Protein AF-A0A4Q4CTS9-F1 (afdb_monomer_lite)

Foldseek 3Di:
DQQQDDQAQNPPRDGHDPDQADPPPRDGCPDVVNVVVNVVSNVVNVVVVVVVPPPPPPPPDPPPPPPPPDPDDDDDDDDDDDDPDDDDDDPDDDDDDPDDDDPVNVVVVVVVVVVVVVVVVVVVVCVVVDPLVVNLVVLVVVLVVLVVVLLVCLLVVVVVVNVVSVVVSLVSVVVSLVSCCVVCPPNNVVDDPLVSVVVSLVVNVVVLVVSQVVSCVRPVDNPPDPSVVVSCVVVVCSVVPD

Sequence (242 aa):
MTYSEQGVCPDCRTAVGDVASCPVCRLDLTTPEVATVRQALSSADAWLARAARVPATPAAEPAEASLIIPPDHVSTPRADVGANLPRHPAPATPTPARRRWTAGGVILTLGAGCLLVAALIFLGVAWGAIGATGRAAVLLVVTAVVGLIADRCTVRGLRASAHALWTVFLGLLTIDWFVGRALGFAGLDSVRLDVAVVVWSVLVLVTAVAVGLRTQTLTGRPLGVMTFAAGAVPLAAGPALS

Structure (mmCIF, N/CA/C/O backbone):
data_AF-A0A4Q4CTS9-F1
#
_entry.id   AF-A0A4Q4CTS9-F1
#
loop_
_atom_site.group_PDB
_atom_site.id
_atom_site.type_symbol
_atom_site.label_atom_id
_atom_site.label_alt_id
_atom_site.label_comp_id
_atom_site.label_asym_id
_atom_site.label_entity_id
_atom_site.label_seq_id
_atom_site.pdbx_PDB_ins_code
_atom_site.Cartn_x
_atom_site.Cartn_y
_atom_site.Cartn_z
_atom_site.occupancy
_atom_site.B_iso_or_equiv
_atom_site.auth_seq_id
_atom_site.auth_comp_id
_atom_site.auth_asym_id
_atom_site.auth_atom_id
_atom_site.pdbx_PDB_model_num
ATOM 1 N N . MET A 1 1 ? 10.426 20.588 18.302 1.00 68.31 1 MET A N 1
ATOM 2 C CA . MET A 1 1 ? 11.359 20.004 17.318 1.00 68.31 1 MET A CA 1
ATOM 3 C C . MET A 1 1 ? 11.314 20.907 16.106 1.00 68.31 1 MET A C 1
ATOM 5 O O . MET A 1 1 ? 10.218 21.113 15.602 1.00 68.31 1 MET A O 1
ATOM 9 N N . THR A 1 2 ? 12.442 21.495 15.724 1.00 82.44 2 THR A N 1
ATOM 10 C CA . THR A 1 2 ? 12.549 22.386 14.559 1.00 82.44 2 THR A CA 1
ATOM 11 C C . THR A 1 2 ? 12.950 21.537 13.357 1.00 82.44 2 THR A C 1
ATOM 13 O O . THR A 1 2 ? 13.836 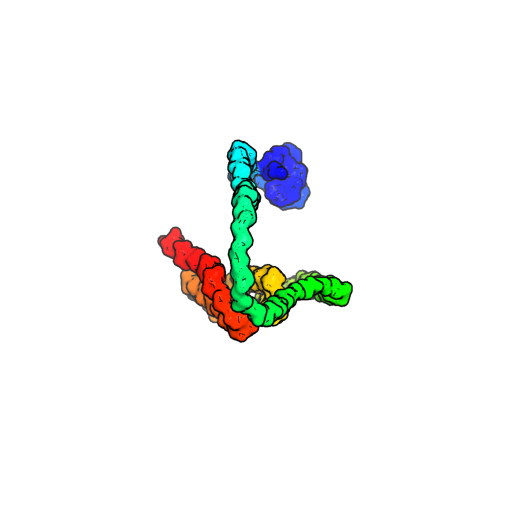20.687 13.474 1.00 82.44 2 THR A O 1
ATOM 16 N N . TYR A 1 3 ? 12.265 21.688 12.228 1.00 82.12 3 TYR A N 1
ATOM 17 C CA . TYR A 1 3 ? 12.564 20.915 11.020 1.00 82.12 3 TYR A CA 1
ATOM 18 C C . TYR A 1 3 ? 13.682 21.565 10.181 1.00 82.12 3 TYR A C 1
ATOM 20 O O . TYR A 1 3 ? 14.426 20.862 9.502 1.00 82.12 3 TYR A O 1
ATOM 28 N N . SER A 1 4 ? 13.840 22.885 10.284 1.00 85.81 4 SER A N 1
ATOM 29 C CA . SER A 1 4 ? 14.786 23.745 9.567 1.00 85.81 4 SER A CA 1
ATOM 30 C C . SER A 1 4 ? 15.969 24.166 10.454 1.00 85.81 4 SER A C 1
ATOM 32 O O . SER A 1 4 ? 16.162 25.350 10.744 1.00 85.81 4 SER A O 1
ATOM 34 N N . GLU A 1 5 ? 16.798 23.222 10.890 1.00 88.75 5 GLU A N 1
ATOM 35 C CA . GLU A 1 5 ? 18.097 23.581 11.476 1.00 88.75 5 GLU A CA 1
ATOM 36 C C . GLU A 1 5 ? 19.093 23.905 10.350 1.00 88.75 5 GLU A C 1
ATOM 38 O O . GLU A 1 5 ? 19.364 23.078 9.475 1.00 88.75 5 GLU A O 1
ATOM 43 N N . GLN A 1 6 ? 19.608 25.141 10.336 1.00 84.12 6 GLN A N 1
ATOM 44 C CA . GLN A 1 6 ? 20.637 25.557 9.381 1.00 84.12 6 GLN A CA 1
ATOM 45 C C . GLN A 1 6 ? 21.898 24.723 9.632 1.00 84.12 6 GLN A C 1
ATOM 47 O O . GLN A 1 6 ? 22.423 24.715 10.741 1.00 84.12 6 GLN A O 1
ATOM 52 N N . GLY A 1 7 ? 22.354 23.990 8.615 1.00 90.38 7 GLY A N 1
ATOM 53 C CA . GLY A 1 7 ? 23.488 23.071 8.747 1.00 90.38 7 GLY A CA 1
ATOM 54 C C . GLY A 1 7 ? 23.106 21.631 9.096 1.00 90.38 7 GLY A C 1
ATOM 55 O O . GLY A 1 7 ? 23.931 20.891 9.614 1.00 90.38 7 GLY A O 1
ATOM 56 N N . VAL A 1 8 ? 21.876 21.190 8.818 1.00 94.44 8 VAL A N 1
ATOM 57 C CA . VAL A 1 8 ? 21.494 19.771 8.904 1.00 94.44 8 VAL A CA 1
ATOM 58 C C . VAL A 1 8 ? 21.061 19.260 7.528 1.00 94.44 8 VAL A C 1
ATOM 60 O O . VAL A 1 8 ? 20.363 19.947 6.780 1.00 94.44 8 VAL A O 1
ATOM 63 N N . CYS A 1 9 ? 21.498 18.053 7.158 1.00 93.94 9 CYS A N 1
ATOM 64 C CA . CYS A 1 9 ? 21.098 17.431 5.896 1.00 93.94 9 CYS A CA 1
ATOM 65 C C . CYS A 1 9 ? 19.589 17.112 5.916 1.00 93.94 9 CYS A C 1
ATOM 67 O O . CYS A 1 9 ? 19.143 16.447 6.853 1.00 93.94 9 CYS A O 1
ATOM 69 N N . PRO A 1 10 ? 18.798 17.515 4.901 1.00 92.44 10 PRO A N 1
ATOM 70 C CA . PRO A 1 10 ? 17.353 17.265 4.886 1.00 92.44 10 PRO A CA 1
ATOM 71 C C . PRO A 1 10 ? 16.985 15.780 4.742 1.00 92.44 10 PRO A C 1
ATOM 73 O O . PRO A 1 10 ? 15.861 15.408 5.056 1.00 92.44 10 PRO A O 1
ATOM 76 N N . ASP A 1 11 ? 17.922 14.945 4.288 1.00 91.81 11 ASP A N 1
ATOM 77 C CA . ASP A 1 11 ? 17.716 13.511 4.081 1.00 91.81 11 ASP A CA 1
ATOM 78 C C . ASP A 1 11 ? 18.154 12.697 5.314 1.00 91.81 11 ASP A C 1
ATOM 80 O O . ASP A 1 11 ? 17.328 12.183 6.065 1.00 91.81 11 ASP A O 1
ATOM 84 N N . CYS A 1 12 ? 19.458 12.657 5.617 1.00 90.69 12 CYS A N 1
ATOM 85 C CA . CYS A 1 12 ? 19.988 11.829 6.709 1.00 90.69 12 CYS A CA 1
ATOM 86 C C . CYS A 1 12 ? 20.043 12.518 8.087 1.00 90.69 12 CYS A C 1
ATOM 88 O O . CYS A 1 12 ? 20.491 11.909 9.059 1.00 90.69 12 CYS A O 1
ATOM 90 N N . ARG A 1 13 ? 19.659 13.799 8.179 1.00 91.19 13 ARG A N 1
ATOM 91 C CA . ARG A 1 13 ? 19.714 14.637 9.396 1.00 91.19 13 ARG A CA 1
ATOM 92 C C . ARG A 1 13 ? 21.077 14.725 10.094 1.00 91.19 13 ARG A C 1
ATOM 94 O O . ARG A 1 13 ? 21.155 15.109 11.256 1.00 91.19 13 ARG A O 1
ATOM 101 N N . THR A 1 14 ? 22.167 14.401 9.403 1.00 93.06 14 THR A N 1
ATOM 102 C CA . THR A 1 14 ? 23.522 14.619 9.929 1.00 93.06 14 THR A CA 1
ATOM 103 C C . THR A 1 14 ? 23.862 16.106 9.877 1.00 93.06 14 THR A C 1
ATOM 105 O O . THR A 1 14 ? 23.471 16.784 8.925 1.00 93.06 14 THR A O 1
ATOM 108 N N . ALA A 1 15 ? 24.591 16.611 10.875 1.00 94.56 15 ALA A N 1
ATOM 109 C CA . ALA A 1 15 ? 25.140 17.960 10.839 1.00 94.56 15 ALA A CA 1
ATOM 110 C C . ALA A 1 15 ? 26.093 18.103 9.642 1.00 94.56 15 ALA A C 1
ATOM 112 O O . ALA A 1 15 ? 27.014 17.308 9.449 1.00 94.56 15 ALA A O 1
ATOM 113 N N . VAL A 1 16 ? 25.839 19.110 8.824 1.00 93.12 16 VAL A N 1
ATOM 114 C CA . VAL A 1 16 ? 26.606 19.476 7.646 1.00 93.12 16 VAL A CA 1
ATOM 115 C C . VAL A 1 16 ? 27.147 20.879 7.900 1.00 93.12 16 VAL A C 1
ATOM 117 O O . VAL A 1 16 ? 26.375 21.810 8.110 1.00 93.12 16 VAL A O 1
ATOM 120 N N . GLY A 1 17 ? 28.472 21.026 7.899 1.00 92.31 17 GLY A N 1
ATOM 121 C CA . GLY A 1 17 ? 29.109 22.343 7.871 1.00 92.31 17 GLY A CA 1
ATOM 122 C C . GLY A 1 17 ? 28.937 23.025 6.509 1.00 92.31 17 GLY A C 1
ATOM 123 O O . GLY A 1 17 ? 27.972 22.782 5.788 1.00 92.31 17 GLY A O 1
ATOM 124 N N . ASP A 1 18 ? 29.915 23.833 6.115 1.00 92.56 18 ASP A N 1
ATOM 125 C CA . ASP A 1 18 ? 29.903 24.556 4.836 1.00 92.56 18 ASP A CA 1
ATOM 126 C C . ASP A 1 18 ? 30.417 23.688 3.668 1.00 92.56 18 ASP A C 1
ATOM 128 O O . ASP A 1 18 ? 31.368 24.025 2.967 1.00 92.56 18 ASP A O 1
ATOM 132 N N . VAL A 1 19 ? 29.850 22.486 3.519 1.00 95.94 19 VAL A N 1
ATOM 133 C CA . VAL A 1 19 ? 30.237 21.535 2.466 1.00 95.94 19 VAL A CA 1
ATOM 134 C C . VAL A 1 19 ? 29.149 21.420 1.402 1.00 95.94 19 VAL A C 1
ATOM 136 O O . VAL A 1 19 ? 27.959 21.353 1.708 1.00 95.94 19 VAL A O 1
ATOM 139 N N . ALA A 1 20 ? 29.566 21.346 0.136 1.00 95.88 20 ALA A N 1
ATOM 140 C CA . ALA A 1 20 ? 28.667 21.239 -1.015 1.00 95.88 20 ALA A CA 1
ATOM 141 C C . ALA A 1 20 ? 27.899 19.905 -1.072 1.00 95.88 20 ALA A C 1
ATOM 143 O O . ALA A 1 20 ? 26.836 19.826 -1.679 1.00 95.88 20 ALA A O 1
ATOM 144 N N . SER A 1 21 ? 28.395 18.850 -0.419 1.00 97.19 21 SER A N 1
ATOM 145 C CA . SER A 1 21 ? 27.745 17.536 -0.397 1.00 97.19 21 SER A CA 1
ATOM 146 C C . SER A 1 21 ? 27.775 16.923 0.998 1.00 97.19 21 SER A C 1
ATOM 148 O O . SER A 1 21 ? 28.747 17.069 1.740 1.00 97.19 21 SER A O 1
ATOM 150 N N . CYS A 1 22 ? 26.710 16.210 1.361 1.00 95.75 22 CYS A N 1
ATOM 151 C CA . CYS A 1 22 ? 26.623 15.554 2.662 1.00 95.75 22 CYS A CA 1
ATOM 152 C C . CYS A 1 22 ? 27.639 14.395 2.776 1.00 95.75 22 CYS A C 1
ATOM 154 O O . CYS A 1 22 ? 27.647 13.519 1.909 1.00 95.75 22 CYS A O 1
ATOM 156 N N . PRO A 1 23 ? 28.439 14.300 3.857 1.00 94.81 23 PRO A N 1
ATOM 157 C CA . PRO A 1 23 ? 29.436 13.233 4.006 1.00 94.81 23 PRO A CA 1
ATOM 158 C C . PRO A 1 23 ? 28.829 11.839 4.236 1.00 94.81 23 PRO A C 1
ATOM 160 O O . PRO A 1 23 ? 29.516 10.840 4.046 1.00 94.81 23 PRO A O 1
ATOM 163 N N . VAL A 1 24 ? 27.555 11.759 4.640 1.00 91.25 24 VAL A N 1
ATOM 164 C CA . VAL A 1 24 ? 26.884 10.493 4.976 1.00 91.25 24 VAL A CA 1
ATOM 165 C C . VAL A 1 24 ? 26.087 9.953 3.792 1.00 91.25 24 VAL A C 1
ATOM 167 O O . VAL A 1 24 ? 26.390 8.870 3.299 1.00 91.25 24 VAL A O 1
ATOM 170 N N . CYS A 1 25 ? 25.091 10.699 3.303 1.00 90.56 25 CYS A N 1
ATOM 171 C CA . CYS A 1 25 ? 24.222 10.236 2.214 1.00 90.56 25 CYS A CA 1
ATOM 172 C C . CYS A 1 25 ? 24.646 10.715 0.818 1.00 90.56 25 CYS A C 1
ATOM 174 O O . CYS A 1 25 ? 24.024 10.328 -0.166 1.00 90.56 25 CYS A O 1
ATOM 176 N N . ARG A 1 26 ? 25.706 11.533 0.713 1.00 96.44 26 ARG A N 1
ATOM 177 C CA . ARG A 1 26 ? 26.222 12.102 -0.550 1.00 96.44 26 ARG A CA 1
ATOM 178 C C . ARG A 1 26 ? 25.223 12.961 -1.330 1.00 96.44 26 ARG A C 1
ATOM 180 O O . ARG A 1 26 ? 25.431 13.211 -2.512 1.00 96.44 26 ARG A O 1
ATOM 187 N N . LEU A 1 27 ? 24.172 13.448 -0.673 1.00 95.12 27 LEU A N 1
ATOM 188 C CA . LEU A 1 27 ? 23.248 14.405 -1.268 1.00 95.12 27 LEU A CA 1
ATOM 189 C C . LEU A 1 27 ? 23.985 15.710 -1.600 1.00 95.12 27 LEU A C 1
ATOM 191 O O . LEU A 1 27 ? 24.640 16.283 -0.724 1.00 95.12 27 LEU A O 1
ATOM 195 N N . ASP A 1 28 ? 23.858 16.173 -2.843 1.00 97.25 28 ASP A N 1
ATOM 196 C CA . ASP A 1 28 ? 24.384 17.462 -3.290 1.00 97.25 28 ASP A CA 1
ATOM 197 C C . ASP A 1 28 ? 23.485 18.601 -2.793 1.00 97.25 28 ASP A C 1
ATOM 199 O O . ASP A 1 28 ? 22.324 18.740 -3.184 1.00 97.25 28 ASP A O 1
ATOM 203 N N . LEU A 1 29 ? 24.038 19.410 -1.895 1.00 95.31 29 LEU A N 1
ATOM 204 C CA . LEU A 1 29 ? 23.342 20.463 -1.166 1.00 95.31 29 LEU A CA 1
ATOM 205 C C . LEU A 1 29 ? 23.298 21.795 -1.915 1.00 95.31 29 LEU A C 1
ATOM 207 O O . LEU A 1 29 ? 22.682 22.741 -1.410 1.00 95.31 29 LEU A O 1
ATOM 211 N N . THR A 1 30 ? 23.960 21.862 -3.072 1.00 96.50 30 THR A N 1
ATOM 212 C CA . THR A 1 30 ? 24.016 23.041 -3.946 1.00 96.50 30 THR A CA 1
ATOM 213 C C . THR A 1 30 ? 22.922 23.045 -5.010 1.00 96.50 30 THR A C 1
ATOM 215 O O . THR A 1 30 ? 22.693 24.062 -5.663 1.00 96.50 30 THR A O 1
ATOM 218 N N . THR A 1 31 ? 22.211 21.929 -5.157 1.00 96.88 31 THR A N 1
ATOM 219 C CA . THR A 1 31 ? 21.155 21.771 -6.156 1.00 96.88 31 THR A CA 1
ATOM 220 C C . THR A 1 31 ? 19.930 22.653 -5.855 1.00 96.88 31 THR A C 1
ATOM 222 O O . THR A 1 31 ? 19.554 22.834 -4.685 1.00 96.88 31 THR A O 1
ATOM 225 N N . PRO A 1 32 ? 19.269 23.209 -6.890 1.00 96.88 32 PRO A N 1
ATOM 226 C CA . PRO A 1 32 ? 18.076 24.041 -6.714 1.00 96.88 32 PRO A CA 1
ATOM 227 C C . PRO A 1 32 ? 16.900 23.266 -6.093 1.00 96.88 32 PRO A C 1
ATOM 229 O O . PRO A 1 32 ? 16.079 23.838 -5.369 1.00 96.88 32 PRO A O 1
ATOM 232 N N . GLU A 1 33 ? 16.832 21.951 -6.298 1.00 95.56 33 GLU A N 1
ATOM 233 C CA . GLU A 1 33 ? 15.833 21.077 -5.687 1.00 95.56 33 GLU A CA 1
ATOM 234 C C . GLU A 1 33 ? 16.004 21.027 -4.162 1.00 95.56 33 GLU A C 1
ATOM 236 O O . GLU A 1 33 ? 15.032 21.188 -3.420 1.00 95.56 33 GLU A O 1
ATOM 241 N N . VAL A 1 34 ? 17.240 20.886 -3.667 1.00 94.94 34 VAL A N 1
ATOM 242 C CA . VAL A 1 34 ? 17.518 20.877 -2.221 1.00 94.94 34 VAL A CA 1
ATOM 243 C C . VAL A 1 34 ? 17.237 22.242 -1.590 1.00 94.94 34 VAL A C 1
ATOM 245 O O . VAL A 1 34 ? 16.722 22.304 -0.469 1.00 94.94 34 VAL A O 1
ATOM 248 N N . ALA A 1 35 ? 17.492 23.340 -2.307 1.00 94.62 35 ALA A N 1
ATOM 249 C CA . ALA A 1 35 ? 17.078 24.674 -1.872 1.00 94.62 35 ALA A CA 1
ATOM 250 C C . ALA A 1 35 ? 15.547 24.777 -1.730 1.00 94.62 35 ALA A C 1
ATOM 252 O O . ALA A 1 35 ? 15.054 25.299 -0.728 1.00 94.62 35 ALA A O 1
ATOM 253 N N . THR A 1 36 ? 14.796 24.202 -2.674 1.00 96.44 36 THR A N 1
ATOM 254 C CA . THR A 1 36 ? 13.325 24.164 -2.629 1.00 96.44 36 THR A CA 1
ATOM 255 C C . THR A 1 36 ? 12.814 23.358 -1.432 1.00 96.44 36 THR A C 1
ATOM 257 O O . THR A 1 36 ? 11.924 23.814 -0.712 1.00 96.44 36 THR A O 1
ATOM 260 N N . VAL A 1 37 ? 13.410 22.194 -1.150 1.00 94.94 37 VAL A N 1
ATOM 261 C CA . VAL A 1 37 ? 13.053 21.373 0.021 1.00 94.94 37 VAL A CA 1
ATOM 262 C C . VAL A 1 37 ? 13.341 22.113 1.329 1.00 94.94 37 VAL A C 1
ATOM 264 O O . VAL A 1 37 ? 12.495 22.132 2.224 1.00 94.94 37 VAL A O 1
ATOM 267 N N . ARG A 1 38 ? 14.496 22.780 1.444 1.00 94.44 38 ARG A N 1
ATOM 268 C CA . ARG A 1 38 ? 14.824 23.598 2.626 1.00 94.44 38 ARG A CA 1
ATOM 269 C C . ARG A 1 38 ? 13.818 24.729 2.836 1.00 94.44 38 ARG A C 1
ATOM 271 O O . ARG A 1 38 ? 13.391 24.952 3.967 1.00 94.44 38 ARG A O 1
ATOM 278 N N . GLN A 1 39 ? 13.407 25.401 1.761 1.00 95.31 39 GLN A N 1
ATOM 279 C CA . GLN A 1 39 ? 12.389 26.451 1.812 1.00 95.31 39 GLN A CA 1
ATOM 280 C C . GLN A 1 39 ? 11.025 25.909 2.272 1.00 95.31 39 GLN A C 1
ATOM 282 O O . GLN A 1 39 ? 10.326 26.551 3.057 1.00 95.31 39 GLN A O 1
ATOM 287 N N . ALA A 1 40 ? 10.643 24.710 1.828 1.00 95.44 40 ALA A N 1
ATOM 288 C CA . ALA A 1 40 ? 9.410 24.071 2.277 1.00 95.44 40 ALA A CA 1
ATOM 289 C C . ALA A 1 40 ? 9.461 23.739 3.780 1.00 95.44 40 ALA A C 1
ATOM 291 O O . ALA A 1 40 ? 8.519 24.050 4.511 1.00 95.44 40 ALA A O 1
ATOM 292 N N . LEU A 1 41 ? 10.574 23.184 4.270 1.00 94.50 41 LEU A N 1
ATOM 293 C CA . LEU A 1 41 ? 10.746 22.858 5.691 1.00 94.50 41 LEU A CA 1
ATOM 294 C C . LEU A 1 41 ? 10.722 24.105 6.587 1.00 94.50 41 LEU A C 1
ATOM 296 O O . LEU A 1 41 ? 10.052 24.100 7.620 1.00 94.50 41 LEU A O 1
ATOM 300 N N . SER A 1 42 ? 11.370 25.198 6.175 1.00 94.81 42 SER A N 1
ATOM 301 C CA . SER A 1 42 ? 11.331 26.461 6.924 1.00 94.81 42 SER A CA 1
ATOM 302 C C . SER A 1 42 ? 9.927 27.080 6.942 1.00 94.81 42 SER A C 1
ATOM 304 O O . SER A 1 42 ? 9.488 27.612 7.966 1.00 94.81 42 SER A O 1
ATOM 306 N N . SER A 1 43 ? 9.170 26.948 5.847 1.00 95.44 43 SER A N 1
ATOM 307 C CA . SER A 1 43 ? 7.770 27.381 5.800 1.00 95.44 43 SER A CA 1
ATOM 308 C C . SER A 1 43 ? 6.873 26.574 6.751 1.00 95.44 43 SER A C 1
ATOM 310 O O . SER A 1 43 ? 6.011 27.155 7.418 1.00 95.44 43 SER A O 1
ATOM 312 N N . ALA A 1 44 ? 7.128 25.268 6.896 1.00 92.94 44 ALA A N 1
ATOM 313 C CA . ALA A 1 44 ? 6.407 24.397 7.819 1.00 92.94 44 ALA A CA 1
ATOM 314 C C . ALA A 1 44 ? 6.661 24.769 9.287 1.00 92.94 44 ALA A C 1
ATOM 316 O O . ALA A 1 44 ? 5.712 24.868 10.068 1.00 92.94 44 ALA A O 1
ATOM 317 N N . ASP A 1 45 ? 7.910 25.069 9.655 1.00 95.19 45 ASP A N 1
ATOM 318 C CA . ASP A 1 45 ? 8.236 25.583 10.990 1.00 95.19 45 ASP A CA 1
ATOM 319 C C . ASP A 1 45 ? 7.521 26.910 11.277 1.00 95.19 45 ASP A C 1
ATOM 321 O O . ASP A 1 45 ? 6.976 27.113 12.365 1.00 95.19 45 ASP A O 1
ATOM 325 N N . ALA A 1 46 ? 7.440 27.800 10.284 1.00 95.81 46 ALA A N 1
ATOM 326 C CA . ALA A 1 46 ? 6.712 29.056 10.424 1.00 95.81 46 ALA A CA 1
ATOM 327 C C . ALA A 1 46 ? 5.199 28.842 10.631 1.00 95.81 46 ALA A C 1
ATOM 329 O O . ALA A 1 46 ? 4.571 29.601 11.379 1.00 95.81 46 ALA A O 1
ATOM 330 N N . TRP A 1 47 ? 4.600 27.824 9.999 1.00 94.88 47 TRP A N 1
ATOM 331 C CA . TRP A 1 47 ? 3.207 27.430 10.242 1.00 94.88 47 TRP A CA 1
ATOM 332 C C . TRP A 1 47 ? 3.006 26.876 11.650 1.00 94.88 47 TRP A C 1
ATOM 334 O O . TRP A 1 47 ? 2.076 27.305 12.333 1.00 94.88 47 TRP A O 1
ATOM 344 N N . LEU A 1 48 ? 3.896 26.000 12.119 1.00 92.94 48 LEU A N 1
ATOM 345 C CA . LEU A 1 48 ? 3.835 25.440 13.471 1.00 92.94 48 LEU A CA 1
ATOM 346 C C . LEU A 1 48 ? 3.994 26.521 14.543 1.00 92.94 48 LEU A C 1
ATOM 348 O O . LEU A 1 48 ? 3.234 26.547 15.509 1.00 92.94 48 LEU A O 1
ATOM 352 N N . ALA A 1 49 ? 4.904 27.475 14.339 1.00 94.88 49 ALA A N 1
ATOM 353 C CA . ALA A 1 49 ? 5.062 28.622 15.226 1.00 94.88 49 ALA A CA 1
ATOM 354 C C . ALA A 1 49 ? 3.816 29.527 15.247 1.00 94.88 49 ALA A C 1
ATOM 356 O O . ALA A 1 49 ? 3.476 30.094 16.285 1.00 94.88 49 ALA A O 1
ATOM 357 N N . ARG A 1 50 ? 3.102 29.673 14.118 1.00 95.50 50 ARG A N 1
ATOM 358 C CA . ARG A 1 50 ? 1.804 30.372 14.083 1.00 95.50 50 ARG A CA 1
ATOM 359 C C . ARG A 1 50 ? 0.721 29.599 14.828 1.00 95.50 50 ARG A C 1
ATOM 361 O O . ARG A 1 50 ? 0.014 30.211 15.619 1.00 95.50 50 ARG A O 1
ATOM 368 N N . ALA A 1 51 ? 0.627 28.288 14.622 1.00 90.81 51 ALA A N 1
ATOM 369 C CA . ALA A 1 51 ? -0.344 27.438 15.304 1.00 90.81 51 ALA A CA 1
ATOM 370 C C . ALA A 1 51 ? -0.136 27.438 16.827 1.00 90.81 51 ALA A C 1
ATOM 372 O O . ALA A 1 51 ? -1.100 27.566 17.569 1.00 90.81 51 ALA A O 1
ATOM 373 N N . ALA A 1 52 ? 1.116 27.399 17.293 1.00 93.06 52 ALA A N 1
ATOM 374 C CA . ALA A 1 52 ? 1.447 27.461 18.717 1.00 93.06 52 ALA A CA 1
ATOM 375 C C . ALA A 1 52 ? 1.092 28.806 19.381 1.00 93.06 52 ALA A C 1
ATOM 377 O O . ALA A 1 52 ? 0.929 28.863 20.597 1.00 93.06 52 ALA A O 1
ATOM 378 N N . ARG A 1 53 ? 0.977 29.891 18.599 1.00 92.88 53 ARG A N 1
ATOM 379 C CA . ARG A 1 53 ? 0.533 31.207 19.086 1.00 92.88 53 ARG A CA 1
ATOM 380 C C . ARG A 1 53 ? -0.978 31.347 19.170 1.00 92.88 53 ARG A C 1
ATOM 382 O O . ARG A 1 53 ? -1.438 32.285 19.814 1.00 92.88 53 ARG A O 1
ATOM 389 N N . VAL A 1 54 ? -1.744 30.472 18.517 1.00 89.81 54 VAL A N 1
ATOM 390 C CA . VAL A 1 54 ? -3.191 30.442 18.719 1.00 89.81 54 VAL A CA 1
ATOM 391 C C . VAL A 1 54 ? -3.396 29.920 20.138 1.00 89.81 54 VAL A C 1
ATOM 393 O O . VAL A 1 54 ? -3.039 28.768 20.395 1.00 89.81 54 VAL A O 1
ATOM 396 N N . PRO A 1 55 ? -3.892 30.745 21.081 1.00 82.62 55 PRO A N 1
ATOM 397 C CA . PRO A 1 55 ? -4.163 30.263 22.421 1.00 82.62 55 PRO A CA 1
ATOM 398 C C . PRO A 1 55 ? -5.109 29.083 22.270 1.00 82.62 55 PRO A C 1
ATOM 400 O O . PRO A 1 55 ? -6.149 29.209 21.618 1.00 82.62 55 PRO A O 1
ATOM 403 N N . ALA A 1 56 ? -4.713 27.929 22.813 1.00 77.81 56 ALA A N 1
ATOM 404 C CA . ALA A 1 56 ? -5.610 26.797 22.911 1.00 77.81 56 ALA A CA 1
ATOM 405 C C . ALA A 1 56 ? -6.863 27.337 23.590 1.00 77.81 56 ALA A C 1
ATOM 407 O O . ALA A 1 56 ? -6.794 27.756 24.747 1.00 77.81 56 ALA A O 1
ATOM 408 N N . THR A 1 57 ? -7.967 27.432 22.841 1.00 78.69 57 THR A N 1
ATOM 409 C CA . THR A 1 57 ? -9.257 27.749 23.435 1.00 78.69 57 THR A CA 1
ATOM 410 C C . THR A 1 57 ? -9.389 26.743 24.561 1.00 78.69 57 THR A C 1
ATOM 412 O O . THR A 1 57 ? -9.312 25.546 24.256 1.00 78.69 57 THR A O 1
ATOM 415 N N . PRO A 1 58 ? -9.435 27.181 25.834 1.00 72.56 58 PRO A N 1
ATOM 416 C CA . PRO A 1 58 ? -9.537 26.248 26.935 1.00 72.56 58 PRO A CA 1
ATOM 417 C C . PRO A 1 58 ? -10.715 25.360 26.584 1.00 72.56 58 PRO A C 1
ATOM 419 O O . PRO A 1 58 ? -11.813 25.864 26.330 1.00 72.56 58 PRO A O 1
ATOM 422 N N . ALA A 1 59 ? -10.431 24.066 26.400 1.00 65.50 59 ALA A N 1
ATOM 423 C CA . ALA A 1 59 ? -11.464 23.084 26.158 1.00 65.50 59 ALA A CA 1
ATOM 424 C C . ALA A 1 59 ? -12.473 23.336 27.264 1.00 65.50 59 ALA A C 1
ATOM 426 O O . ALA A 1 59 ? -12.072 23.290 28.427 1.00 65.50 59 ALA A O 1
ATOM 427 N N . ALA A 1 60 ? -13.691 23.745 26.887 1.00 64.06 60 ALA A N 1
ATOM 428 C CA . ALA A 1 60 ? -14.737 24.045 27.844 1.00 64.06 60 ALA A CA 1
ATOM 429 C C . ALA A 1 60 ? -14.746 22.876 28.817 1.00 64.06 60 ALA A C 1
ATOM 431 O O . ALA A 1 60 ? -14.997 21.736 28.412 1.00 64.06 60 ALA A O 1
ATOM 432 N N . GLU A 1 61 ? -14.313 23.159 30.044 1.00 61.94 61 GLU A N 1
ATOM 433 C CA . GLU A 1 61 ? -14.309 22.203 31.129 1.00 61.94 61 GLU A CA 1
ATOM 434 C C . GLU A 1 61 ? -15.702 21.578 31.096 1.00 61.94 61 GLU A C 1
ATOM 436 O O . GLU A 1 61 ? -16.676 22.340 31.019 1.00 61.94 61 GLU A O 1
ATOM 441 N N . PRO A 1 62 ? -15.829 20.240 30.977 1.00 63.66 62 PRO A N 1
ATOM 442 C CA . PRO A 1 62 ? -17.134 19.607 30.984 1.00 63.66 62 PRO A CA 1
ATOM 443 C C . PRO A 1 62 ? -17.813 20.137 32.228 1.00 63.66 62 PRO A C 1
ATOM 445 O O . PRO A 1 62 ? -17.316 19.870 33.318 1.00 63.66 62 PRO A O 1
ATOM 448 N N . ALA A 1 63 ? -18.838 20.974 32.041 1.00 60.56 63 ALA A N 1
ATOM 449 C CA . ALA A 1 63 ? -19.513 21.628 33.138 1.00 60.56 63 ALA A CA 1
ATOM 450 C C . ALA A 1 63 ? -19.882 20.515 34.106 1.00 60.56 63 ALA A C 1
ATOM 452 O O . ALA A 1 63 ? -20.719 19.664 33.787 1.00 60.56 63 ALA A O 1
ATOM 453 N N . GLU A 1 64 ? -19.177 20.476 35.236 1.00 57.78 64 GLU A N 1
ATOM 454 C CA . GLU A 1 64 ? -19.584 19.715 36.391 1.00 57.78 64 GLU A CA 1
ATOM 455 C C . GLU A 1 64 ? -21.006 20.193 36.612 1.00 57.78 64 GLU A C 1
ATOM 457 O O . GLU A 1 64 ? -21.246 21.359 36.941 1.00 57.78 64 GLU A O 1
ATOM 462 N N . ALA A 1 65 ? -21.964 19.333 36.273 1.00 59.25 65 ALA A N 1
ATOM 463 C CA . ALA A 1 65 ? -23.348 19.549 36.593 1.00 59.25 65 ALA A CA 1
ATOM 464 C C . ALA A 1 65 ? -23.382 19.592 38.117 1.00 59.25 65 ALA A C 1
ATOM 466 O O . ALA A 1 65 ? -23.494 18.561 38.777 1.00 59.25 65 ALA A O 1
ATOM 467 N N . SER A 1 66 ? -23.192 20.795 38.663 1.00 53.56 66 SER A N 1
ATOM 468 C CA . SER A 1 66 ? -23.497 21.116 40.037 1.00 53.56 66 SER A CA 1
ATOM 469 C C . SER A 1 66 ? -24.928 20.669 40.222 1.00 53.56 66 SER A C 1
ATOM 471 O O . SER A 1 66 ? -25.868 21.264 39.693 1.00 53.56 66 SER A O 1
ATOM 473 N N . LEU A 1 67 ? -25.062 19.553 40.927 1.00 55.62 67 LEU A N 1
ATOM 474 C CA . LEU A 1 67 ? -26.266 19.173 41.623 1.00 55.62 67 LEU A CA 1
ATOM 475 C C . LEU A 1 67 ? -26.642 20.380 42.486 1.00 55.62 67 LEU A C 1
ATOM 477 O O . LEU A 1 67 ? -26.140 20.557 43.593 1.00 55.62 67 LEU A O 1
ATOM 481 N N . ILE A 1 68 ? -27.497 21.247 41.946 1.00 56.75 68 ILE A N 1
ATOM 482 C CA . ILE A 1 68 ? -28.297 22.160 42.745 1.00 56.75 68 ILE A CA 1
ATOM 483 C C . ILE A 1 68 ? -29.193 21.236 43.561 1.00 56.75 68 ILE A C 1
ATOM 485 O O . ILE A 1 68 ? -30.206 20.740 43.073 1.00 56.75 68 ILE A O 1
ATOM 489 N N . ILE A 1 69 ? -28.754 20.935 44.779 1.00 63.69 69 ILE A N 1
ATOM 490 C CA . ILE A 1 69 ? -29.616 20.420 45.832 1.00 63.69 69 ILE A CA 1
ATOM 491 C C . ILE A 1 69 ? -30.532 21.599 46.190 1.00 63.69 69 ILE A C 1
ATOM 493 O O . ILE A 1 69 ? -30.028 22.634 46.634 1.00 63.69 69 ILE A O 1
ATOM 497 N N . PRO A 1 70 ? -31.848 21.508 45.936 1.00 67.31 70 PRO A N 1
ATOM 498 C CA . PRO A 1 70 ? -32.792 22.537 46.347 1.00 67.31 70 PRO A CA 1
ATOM 499 C C . PRO A 1 70 ? -32.756 22.688 47.876 1.00 67.31 70 PRO A C 1
ATOM 501 O O . PRO A 1 70 ? -32.600 21.680 48.568 1.00 67.31 70 PRO A O 1
ATOM 504 N N . PRO A 1 71 ? -32.908 23.908 48.419 1.00 63.34 71 PRO A N 1
ATOM 505 C CA . PRO A 1 71 ? -33.006 24.106 49.857 1.00 63.34 71 PRO A CA 1
ATOM 506 C C . PRO A 1 71 ? -34.214 23.354 50.422 1.00 63.34 71 PRO A C 1
ATOM 508 O O . PRO A 1 71 ? -35.267 23.284 49.786 1.00 63.34 71 PRO A O 1
ATOM 511 N N . ASP A 1 72 ? -34.021 22.810 51.622 1.00 55.78 72 ASP A N 1
ATOM 512 C CA . ASP A 1 72 ? -34.991 22.100 52.449 1.00 55.78 72 ASP A CA 1
ATOM 513 C C . ASP A 1 72 ? -36.417 22.654 52.319 1.00 55.78 72 ASP A C 1
ATOM 515 O O . ASP A 1 72 ? -36.804 23.642 52.950 1.00 55.78 72 ASP A O 1
ATOM 519 N N . HIS A 1 73 ? -37.240 21.967 51.527 1.00 55.75 73 HIS A N 1
ATOM 520 C CA . HIS A 1 73 ? -38.680 22.073 51.663 1.00 55.75 73 HIS A CA 1
ATOM 521 C C . HIS A 1 73 ? -39.111 21.201 52.837 1.00 55.75 73 HIS A C 1
ATOM 523 O O . HIS A 1 73 ? -39.097 19.974 52.779 1.00 55.75 73 HIS A O 1
ATOM 529 N N . VAL A 1 74 ? -39.475 21.910 53.904 1.00 56.41 74 VAL A N 1
ATOM 530 C CA . VAL A 1 74 ? -40.259 21.490 55.064 1.00 56.41 74 VAL A CA 1
ATOM 531 C C . VAL A 1 74 ? -41.113 20.250 54.787 1.00 56.41 74 VAL A C 1
ATOM 533 O O . VAL A 1 74 ? -42.013 20.249 53.945 1.00 56.41 74 VAL A O 1
ATOM 536 N N . SER A 1 75 ? -40.840 19.212 55.571 1.00 52.41 75 SER A N 1
ATOM 537 C CA . SER A 1 75 ? -41.611 17.985 55.698 1.00 52.41 75 SER A CA 1
ATOM 538 C C . SER A 1 75 ? -43.103 18.270 55.879 1.00 52.41 75 SER A C 1
ATOM 540 O O . SER A 1 75 ? -43.528 18.796 56.906 1.00 52.41 75 SER A O 1
ATOM 542 N N . THR A 1 76 ? -43.917 17.845 54.915 1.00 60.38 76 THR A N 1
ATOM 543 C CA . THR A 1 76 ? -45.325 17.524 55.171 1.00 60.38 76 THR A CA 1
ATOM 544 C C . THR A 1 76 ? -45.454 15.999 55.227 1.00 60.38 76 THR A C 1
ATOM 546 O O . THR A 1 76 ? -44.983 15.318 54.314 1.00 60.38 76 THR A O 1
ATOM 549 N N . PRO A 1 77 ? -46.038 15.424 56.294 1.00 58.59 77 PRO A N 1
ATOM 550 C CA . PRO A 1 77 ? -46.207 13.983 56.408 1.00 58.59 77 PRO A CA 1
ATOM 551 C C . PRO A 1 77 ? -47.284 13.539 55.414 1.00 58.59 77 PRO A C 1
ATOM 553 O O . PRO A 1 77 ? -48.479 13.723 55.643 1.00 58.59 77 PRO A O 1
ATOM 556 N N . ARG A 1 78 ? -46.861 12.987 54.273 1.00 53.56 78 ARG A N 1
ATOM 557 C CA . ARG A 1 78 ? -47.765 12.340 53.325 1.00 53.56 78 ARG A CA 1
ATOM 558 C C . ARG A 1 78 ? -47.851 10.864 53.685 1.00 53.56 78 ARG A C 1
ATOM 560 O O . ARG A 1 78 ? -46.848 10.160 53.669 1.00 53.56 78 ARG A O 1
ATOM 567 N N . ALA A 1 79 ? -49.063 10.459 54.044 1.00 55.69 79 ALA A N 1
ATOM 568 C CA . ALA A 1 79 ? -49.424 9.112 54.441 1.00 55.69 79 ALA A CA 1
ATOM 569 C C . ALA A 1 79 ? -48.925 8.050 53.451 1.00 55.69 79 ALA A C 1
ATOM 571 O O . ALA A 1 79 ? -49.119 8.166 52.237 1.00 55.69 79 ALA A O 1
ATOM 572 N N . ASP A 1 80 ? -48.328 7.012 54.033 1.00 54.97 80 ASP A N 1
ATOM 573 C CA . ASP A 1 80 ? -48.092 5.698 53.457 1.00 54.97 80 ASP A CA 1
ATOM 574 C C . ASP A 1 80 ? -49.330 5.185 52.713 1.00 54.97 80 ASP A C 1
ATOM 576 O O . ASP A 1 80 ? -50.357 4.889 53.323 1.00 54.97 80 ASP A O 1
ATOM 580 N N . VAL A 1 81 ? -49.213 4.997 51.398 1.00 59.09 81 VAL A N 1
ATOM 581 C CA . VAL A 1 81 ? -50.004 3.992 50.680 1.00 59.09 81 VAL A CA 1
ATOM 582 C C . VAL A 1 81 ? -49.062 3.256 49.738 1.00 59.09 81 VAL A C 1
ATOM 584 O O . VAL A 1 81 ? -48.409 3.847 48.880 1.00 59.09 81 VAL A O 1
ATOM 587 N N . GLY A 1 82 ? -48.948 1.957 49.999 1.00 59.38 82 GLY A N 1
ATOM 588 C CA . GLY A 1 82 ? -47.898 1.074 49.527 1.00 59.38 82 GLY A CA 1
ATOM 589 C C . GLY A 1 82 ? -47.772 0.903 48.015 1.00 59.38 82 GLY A C 1
ATOM 590 O O . GLY A 1 82 ? -48.744 0.905 47.267 1.00 59.38 82 GLY A O 1
ATOM 591 N N . ALA A 1 83 ? -46.542 0.593 47.615 1.00 57.12 83 ALA A N 1
ATOM 592 C CA . ALA A 1 83 ? -46.259 -0.346 46.537 1.00 57.12 83 ALA A CA 1
ATOM 593 C C . ALA A 1 83 ? -44.864 -0.952 46.772 1.00 57.12 83 ALA A C 1
ATOM 595 O O . ALA A 1 83 ? -43.856 -0.480 46.249 1.00 57.12 83 ALA A O 1
ATOM 596 N N . ASN A 1 84 ? -44.814 -2.002 47.597 1.00 58.28 84 ASN A N 1
ATOM 597 C CA . ASN A 1 84 ? -43.678 -2.922 47.696 1.00 58.28 84 ASN A CA 1
ATOM 598 C C . ASN A 1 84 ? -43.549 -3.681 46.362 1.00 58.28 84 ASN A C 1
ATOM 600 O O . ASN A 1 84 ? -44.066 -4.787 46.214 1.00 58.28 84 ASN A O 1
ATOM 604 N N . LEU A 1 85 ? -42.909 -3.075 45.361 1.00 68.06 85 LEU A N 1
ATOM 605 C CA . LEU A 1 85 ? -42.529 -3.774 44.135 1.00 68.06 85 LEU A CA 1
ATOM 606 C C . LEU A 1 85 ? -41.117 -4.366 44.305 1.00 68.06 85 LEU A C 1
ATOM 608 O O . LEU A 1 85 ? -40.205 -3.639 44.714 1.00 68.06 85 LEU A O 1
ATOM 612 N N . PRO A 1 86 ? -40.898 -5.661 43.996 1.00 68.81 86 PRO A N 1
ATOM 613 C CA . PRO A 1 86 ? -39.587 -6.291 44.101 1.00 68.81 86 PRO A CA 1
ATOM 614 C C . PRO A 1 86 ? -38.592 -5.605 43.161 1.00 68.81 86 PRO A C 1
ATOM 616 O O . PRO A 1 86 ? -38.693 -5.703 41.937 1.00 68.81 86 PRO A O 1
ATOM 619 N N . ARG A 1 87 ? -37.606 -4.914 43.733 1.00 68.50 87 ARG A N 1
ATOM 620 C CA . ARG A 1 87 ? -36.498 -4.306 42.992 1.00 68.50 87 ARG A CA 1
ATOM 621 C C . ARG A 1 87 ? -35.643 -5.438 42.406 1.00 68.50 87 ARG A C 1
ATOM 623 O O . ARG A 1 87 ? -34.889 -6.079 43.132 1.00 68.50 87 ARG A O 1
ATOM 630 N N . HIS A 1 88 ? -35.801 -5.736 41.115 1.00 72.19 88 HIS A N 1
ATOM 631 C CA . HIS A 1 88 ? -34.946 -6.709 40.430 1.00 72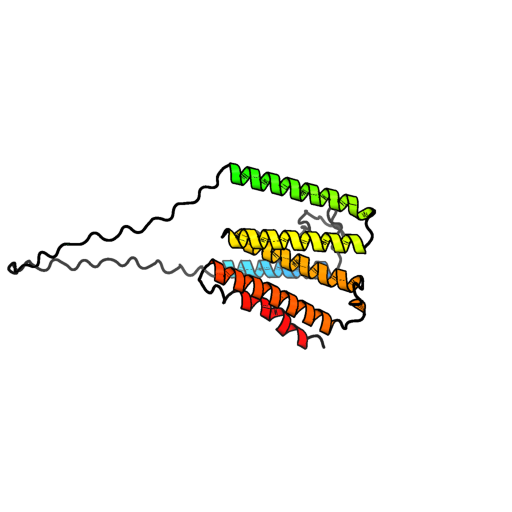.19 88 HIS A CA 1
ATOM 632 C C . HIS A 1 88 ? -33.500 -6.184 40.382 1.00 72.19 88 HIS A C 1
ATOM 634 O O . HIS A 1 88 ? -33.297 -5.026 40.002 1.00 72.19 88 HIS A O 1
ATOM 640 N N . PRO A 1 89 ? -32.492 -6.989 40.768 1.00 74.50 89 PRO A N 1
ATOM 641 C CA . PRO A 1 89 ? -31.095 -6.586 40.673 1.00 74.50 89 PRO A CA 1
ATOM 642 C C . PRO A 1 89 ? -30.733 -6.337 39.205 1.00 74.50 89 PRO A C 1
ATOM 644 O O . PRO A 1 89 ? -30.989 -7.173 38.337 1.00 74.50 89 PRO A O 1
ATOM 647 N N . ALA A 1 90 ? -30.157 -5.167 38.928 1.00 78.44 90 ALA A N 1
ATOM 648 C CA . ALA A 1 90 ? -29.685 -4.822 37.595 1.00 78.44 90 ALA A CA 1
ATOM 649 C C . ALA A 1 90 ? -28.604 -5.831 37.149 1.00 78.44 90 ALA A C 1
ATOM 651 O O . ALA A 1 90 ? -27.706 -6.139 37.940 1.00 78.44 90 ALA A O 1
ATOM 652 N N . PRO A 1 91 ? -28.664 -6.358 35.912 1.00 76.50 91 PRO A N 1
ATOM 653 C CA . PRO A 1 91 ? -27.666 -7.295 35.413 1.00 76.50 91 PRO A CA 1
ATOM 654 C C . PRO A 1 91 ? -26.287 -6.628 35.409 1.00 76.50 91 PRO A C 1
ATOM 656 O O . PRO A 1 91 ? -26.099 -5.568 34.814 1.00 76.50 91 PRO A O 1
ATOM 659 N N . ALA A 1 92 ? -25.325 -7.250 36.094 1.00 76.75 92 ALA A N 1
ATOM 660 C CA . ALA A 1 92 ? -23.950 -6.778 36.147 1.00 76.75 92 ALA A CA 1
ATOM 661 C C . ALA A 1 92 ? -23.369 -6.714 34.728 1.00 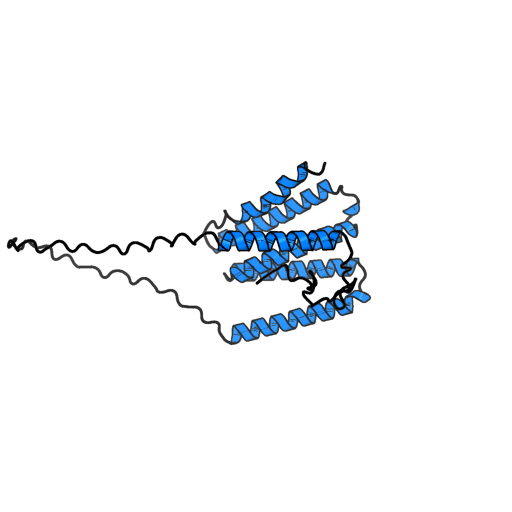76.75 92 ALA A C 1
ATOM 663 O O . ALA A 1 92 ? -23.295 -7.725 34.026 1.00 76.75 92 ALA A O 1
ATOM 664 N N . THR A 1 93 ? -22.959 -5.523 34.298 1.00 77.44 93 THR A N 1
ATOM 665 C CA . THR A 1 93 ? -22.315 -5.316 33.003 1.00 77.44 93 THR A CA 1
ATOM 666 C C . THR A 1 93 ? -20.980 -6.069 33.000 1.00 77.44 93 THR A C 1
ATOM 668 O O . THR A 1 93 ? -20.125 -5.768 33.836 1.00 77.44 93 THR A O 1
ATOM 671 N N . PRO A 1 94 ? -20.761 -7.050 32.107 1.00 74.69 94 PRO A N 1
ATOM 672 C CA . PRO A 1 94 ? -19.512 -7.798 32.079 1.00 74.69 94 PRO A CA 1
ATOM 673 C C . PRO A 1 94 ? -18.350 -6.857 31.744 1.00 74.69 94 PRO A C 1
ATOM 675 O O . PRO A 1 94 ? -18.288 -6.273 30.661 1.00 74.69 94 PRO A O 1
ATOM 678 N N . THR A 1 95 ? -17.417 -6.702 32.680 1.00 78.44 95 THR A N 1
ATOM 679 C CA . THR A 1 95 ? -16.202 -5.908 32.491 1.00 78.44 95 THR A CA 1
ATOM 680 C C . THR A 1 95 ? -15.304 -6.614 31.469 1.00 78.44 95 THR A C 1
ATOM 682 O O . THR A 1 95 ? -14.984 -7.791 31.654 1.00 78.44 95 THR A O 1
ATOM 685 N N . PRO A 1 96 ? -14.870 -5.950 30.382 1.00 69.31 96 PRO A N 1
ATOM 686 C CA . PRO A 1 96 ? -14.048 -6.594 29.366 1.00 69.31 96 PRO A CA 1
ATOM 687 C C . PRO A 1 96 ? -12.715 -7.049 29.972 1.00 69.31 96 PRO A C 1
ATOM 689 O O . PRO A 1 96 ? -11.932 -6.243 30.482 1.00 69.31 96 PRO A O 1
ATOM 692 N N . ALA A 1 97 ? -12.448 -8.354 29.908 1.00 68.31 97 ALA A N 1
ATOM 693 C CA . ALA A 1 97 ? -11.192 -8.928 30.367 1.00 68.31 97 ALA A CA 1
ATOM 694 C C . ALA A 1 97 ? -10.027 -8.333 29.560 1.00 68.31 97 ALA A C 1
ATOM 696 O O . ALA A 1 97 ? -9.936 -8.498 28.340 1.00 68.31 97 ALA A O 1
ATOM 697 N N . ARG A 1 98 ? -9.119 -7.627 30.241 1.00 64.38 98 ARG A N 1
ATOM 698 C CA . ARG A 1 98 ? -7.903 -7.089 29.622 1.00 64.38 98 ARG A CA 1
ATOM 699 C C . ARG A 1 98 ? -7.038 -8.263 29.159 1.00 64.38 98 ARG A C 1
ATOM 701 O O . ARG A 1 98 ? -6.471 -8.973 29.987 1.00 64.38 98 ARG A O 1
ATOM 708 N N . ARG A 1 99 ? -6.929 -8.471 27.842 1.00 60.81 99 ARG A N 1
ATOM 709 C CA . ARG A 1 99 ? -5.996 -9.445 27.254 1.00 60.81 99 ARG A CA 1
ATOM 710 C C . ARG A 1 99 ? -4.570 -9.046 27.622 1.00 60.81 99 ARG A C 1
ATOM 712 O O . ARG A 1 99 ? -4.015 -8.117 27.046 1.00 60.81 99 ARG A O 1
ATOM 719 N N . ARG A 1 100 ? -3.981 -9.747 28.590 1.00 74.75 100 ARG A N 1
ATOM 720 C CA . ARG A 1 100 ? -2.555 -9.634 28.899 1.00 74.75 100 ARG A CA 1
ATOM 721 C C . ARG A 1 100 ? -1.780 -10.415 27.843 1.00 74.75 100 ARG A C 1
ATOM 723 O O . ARG A 1 100 ? -2.088 -11.576 27.582 1.00 74.75 100 ARG A O 1
ATOM 730 N N . TRP A 1 101 ? -0.814 -9.762 27.205 1.00 65.19 101 TRP A N 1
ATOM 731 C CA . TRP A 1 101 ? 0.099 -10.423 26.277 1.00 65.19 101 TRP A CA 1
ATOM 732 C C . TRP A 1 101 ? 0.890 -11.484 27.043 1.00 65.19 101 TRP A C 1
ATOM 734 O O . TRP A 1 101 ? 1.535 -11.182 28.045 1.00 65.19 101 TRP A O 1
ATOM 744 N N . THR A 1 102 ? 0.793 -12.739 26.611 1.00 82.75 102 THR A N 1
ATOM 745 C CA . THR A 1 102 ? 1.572 -13.824 27.202 1.00 82.75 102 THR A CA 1
ATOM 746 C C . THR A 1 102 ? 3.012 -13.714 26.710 1.00 82.75 102 THR A C 1
ATOM 748 O O . THR A 1 102 ? 3.251 -13.364 25.553 1.00 82.75 102 THR A O 1
ATOM 751 N N . ALA A 1 103 ? 3.984 -14.039 27.564 1.00 82.38 103 ALA A N 1
ATOM 752 C CA . ALA A 1 103 ? 5.401 -14.074 27.186 1.00 82.38 103 ALA A CA 1
ATOM 753 C C . ALA A 1 103 ? 5.646 -14.938 25.929 1.00 82.38 103 ALA A C 1
ATOM 755 O O . ALA A 1 103 ? 6.470 -14.595 25.083 1.00 82.38 103 ALA A O 1
ATOM 756 N N . GLY A 1 104 ? 4.847 -15.998 25.749 1.00 76.12 104 GLY A N 1
ATOM 757 C CA . GLY A 1 104 ? 4.858 -16.823 24.540 1.00 76.12 104 GLY A CA 1
ATOM 758 C C . GLY A 1 104 ? 4.507 -16.058 23.260 1.00 76.12 104 GLY A C 1
ATOM 759 O O . GLY A 1 104 ? 5.105 -16.323 22.224 1.00 76.12 104 GLY A O 1
ATOM 760 N N . GLY A 1 105 ? 3.607 -15.071 23.314 1.00 74.81 105 GLY A N 1
ATOM 761 C CA . GLY A 1 105 ? 3.291 -14.223 22.163 1.00 74.81 105 GLY A CA 1
ATOM 762 C C . GLY A 1 105 ? 4.486 -13.385 21.713 1.00 74.81 105 GLY A C 1
ATOM 763 O O . GLY A 1 105 ? 4.765 -13.321 20.520 1.00 74.81 105 GLY A O 1
ATOM 764 N N . VAL A 1 106 ? 5.235 -12.823 22.666 1.00 78.06 106 VAL A N 1
ATOM 765 C CA . VAL A 1 106 ? 6.419 -11.999 22.380 1.00 78.06 106 VAL A CA 1
ATOM 766 C C . VAL A 1 106 ? 7.517 -12.840 21.732 1.00 78.06 106 VAL A C 1
ATOM 768 O O . VAL A 1 106 ? 8.002 -12.480 20.661 1.00 78.06 106 VAL A O 1
ATOM 771 N N . ILE A 1 107 ? 7.853 -13.994 22.318 1.00 87.06 107 ILE A N 1
ATOM 772 C CA . ILE A 1 107 ? 8.877 -14.902 21.774 1.00 87.06 107 ILE A CA 1
ATOM 773 C C . ILE A 1 107 ? 8.490 -15.370 20.368 1.00 87.06 107 ILE A C 1
ATOM 775 O O . ILE A 1 107 ? 9.331 -15.390 19.473 1.00 87.06 107 ILE A O 1
ATOM 779 N N . LEU A 1 108 ? 7.212 -15.683 20.143 1.00 76.44 108 LEU A N 1
ATOM 780 C CA . LEU A 1 108 ? 6.733 -16.139 18.841 1.00 76.44 108 LEU A CA 1
ATOM 781 C C . LEU A 1 108 ? 6.790 -15.024 17.786 1.00 76.44 108 LEU A C 1
ATOM 783 O O . LEU A 1 108 ? 7.203 -15.278 16.658 1.00 76.44 108 LEU A O 1
ATOM 787 N N . THR A 1 109 ? 6.446 -13.783 18.147 1.00 74.38 109 THR A N 1
ATOM 788 C CA . THR A 1 109 ? 6.592 -12.631 17.239 1.00 74.38 109 THR A CA 1
ATOM 789 C C . THR A 1 109 ? 8.049 -12.304 16.936 1.00 74.38 109 THR A C 1
ATOM 791 O O . THR A 1 109 ? 8.373 -11.984 15.797 1.00 74.38 109 THR A O 1
ATOM 794 N N . LEU A 1 110 ? 8.933 -12.425 17.927 1.00 78.56 110 LEU A N 1
ATOM 795 C CA . LEU A 1 110 ? 10.351 -12.105 17.786 1.00 78.56 110 LEU A CA 1
ATOM 796 C C . LEU A 1 110 ? 11.068 -13.181 16.960 1.00 78.56 110 LEU A C 1
ATOM 798 O O . LEU A 1 110 ? 11.816 -12.855 16.044 1.00 78.56 110 LEU A O 1
ATOM 802 N N . GLY A 1 111 ? 10.750 -14.456 17.197 1.00 84.81 111 GLY A N 1
ATOM 803 C CA . GLY A 1 111 ? 11.207 -15.572 16.369 1.00 84.81 111 GLY A CA 1
ATOM 804 C C . GLY A 1 111 ? 10.712 -15.468 14.925 1.00 84.81 111 GLY A C 1
ATOM 805 O O . GLY A 1 111 ? 11.506 -15.604 13.997 1.00 84.81 111 GLY A O 1
ATOM 806 N N . ALA A 1 112 ? 9.430 -15.147 14.717 1.00 75.06 112 ALA A N 1
ATOM 807 C CA . ALA A 1 112 ? 8.885 -14.917 13.379 1.00 75.06 112 ALA A CA 1
ATOM 808 C C . ALA A 1 112 ? 9.557 -13.726 12.675 1.00 75.06 112 ALA A C 1
ATOM 810 O O . ALA A 1 112 ? 9.890 -13.824 11.497 1.00 75.06 112 ALA A O 1
ATOM 811 N N . GLY A 1 113 ? 9.806 -12.628 13.397 1.00 70.62 113 GLY A N 1
ATOM 812 C CA . GLY A 1 113 ? 10.541 -11.475 12.878 1.00 70.62 113 GLY A CA 1
ATOM 813 C C . GLY A 1 113 ? 11.980 -11.823 12.494 1.00 70.62 113 GLY A C 1
ATOM 814 O O . GLY A 1 113 ? 12.438 -11.437 11.424 1.00 70.62 113 GLY A O 1
ATOM 815 N N . CYS A 1 114 ? 12.671 -12.615 13.316 1.00 78.94 114 CYS A N 1
ATOM 816 C CA . CYS A 1 114 ? 14.033 -13.064 13.032 1.00 78.94 114 CYS A CA 1
ATOM 817 C C . CYS A 1 114 ? 14.093 -13.950 11.776 1.00 78.94 114 CYS A C 1
ATOM 819 O O . CYS A 1 114 ? 14.923 -13.718 10.898 1.00 78.94 114 CYS A O 1
ATOM 821 N N . LEU A 1 115 ? 13.165 -14.905 11.631 1.00 73.69 115 LEU A N 1
ATOM 822 C CA . LEU A 1 115 ? 13.060 -15.736 10.426 1.00 73.69 115 LEU A CA 1
ATOM 823 C C . LEU A 1 115 ? 12.730 -14.913 9.175 1.00 73.69 115 LEU A C 1
ATOM 825 O O . LEU A 1 115 ? 13.286 -15.178 8.112 1.00 73.69 115 LEU A O 1
ATOM 829 N N . LEU A 1 116 ? 11.866 -13.901 9.299 1.00 76.75 116 LEU A N 1
ATOM 830 C CA . LEU A 1 116 ? 11.552 -12.981 8.206 1.00 76.75 116 LEU A CA 1
ATOM 831 C C . LEU A 1 116 ? 12.806 -12.222 7.746 1.00 76.75 116 LEU A C 1
ATOM 833 O O . LEU A 1 116 ? 13.097 -12.182 6.555 1.00 76.75 116 LEU A O 1
ATOM 837 N N . VAL A 1 117 ? 13.572 -11.654 8.682 1.00 77.19 117 VAL A N 1
ATOM 838 C CA . VAL A 1 117 ? 14.815 -10.929 8.376 1.00 77.19 117 VAL A CA 1
ATOM 839 C C . VAL A 1 117 ? 15.850 -11.857 7.743 1.00 77.19 117 VAL A C 1
ATOM 841 O O . VAL A 1 117 ? 16.442 -11.501 6.727 1.00 77.19 117 VAL A O 1
ATOM 844 N N . ALA A 1 118 ? 16.031 -13.063 8.286 1.00 79.12 118 ALA A N 1
ATOM 845 C CA . ALA A 1 118 ? 16.928 -14.059 7.707 1.00 79.12 118 ALA A CA 1
ATOM 846 C C . ALA A 1 118 ? 16.529 -14.407 6.263 1.00 79.12 118 ALA A C 1
ATOM 848 O O . ALA A 1 118 ? 17.387 -14.430 5.382 1.00 79.12 118 ALA A O 1
ATOM 849 N N . ALA A 1 119 ? 15.232 -14.598 6.001 1.00 75.50 119 ALA A N 1
ATOM 850 C CA . ALA A 1 119 ? 14.716 -14.835 4.657 1.00 75.50 119 ALA A CA 1
ATOM 851 C C . ALA A 1 119 ? 14.992 -13.652 3.713 1.00 75.50 119 ALA A C 1
ATOM 853 O O . ALA A 1 119 ? 15.420 -13.875 2.584 1.00 75.50 119 ALA A O 1
ATOM 854 N N . LEU A 1 120 ? 14.819 -12.406 4.171 1.00 76.06 120 LEU A N 1
ATOM 855 C CA . LEU A 1 120 ? 15.114 -11.204 3.379 1.00 76.06 120 LEU A CA 1
ATOM 856 C C . LEU A 1 120 ? 16.606 -11.063 3.048 1.00 76.06 120 LEU A C 1
ATOM 858 O O . LEU A 1 120 ? 16.948 -10.702 1.924 1.00 76.06 120 LEU A O 1
ATOM 862 N N . ILE A 1 121 ? 17.499 -11.375 3.991 1.00 79.75 121 ILE A N 1
ATOM 863 C CA . ILE A 1 121 ? 18.951 -11.356 3.755 1.00 79.75 121 ILE A CA 1
ATOM 864 C C . ILE A 1 121 ? 19.334 -12.434 2.741 1.00 79.75 121 ILE A C 1
ATOM 866 O O . ILE A 1 121 ? 20.044 -12.151 1.776 1.00 79.75 121 ILE A O 1
ATOM 870 N N . PHE A 1 122 ? 18.837 -13.659 2.931 1.00 78.56 122 PHE A N 1
ATOM 871 C CA . PHE A 1 122 ? 19.099 -14.769 2.015 1.00 78.56 122 PHE A CA 1
ATOM 872 C C . PHE A 1 122 ? 18.610 -14.442 0.605 1.00 78.56 122 PHE A C 1
ATOM 874 O O . PHE A 1 122 ? 19.288 -14.714 -0.386 1.00 78.56 122 PHE A O 1
ATOM 881 N N . LEU A 1 123 ? 17.457 -13.778 0.529 1.00 74.19 123 LEU A N 1
ATOM 882 C CA . LEU A 1 123 ? 16.916 -13.269 -0.710 1.00 74.19 123 LEU A CA 1
ATOM 883 C C . LEU A 1 123 ? 17.841 -12.225 -1.340 1.00 74.19 123 LEU A C 1
ATOM 885 O O . LEU A 1 123 ? 18.206 -12.384 -2.498 1.00 74.19 123 LEU A O 1
ATOM 889 N N . GLY A 1 124 ? 18.293 -11.222 -0.585 1.00 76.06 124 GLY A N 1
ATOM 890 C CA . GLY A 1 124 ? 19.222 -10.202 -1.077 1.00 76.06 124 GLY A CA 1
ATOM 891 C C . GLY A 1 124 ? 20.530 -10.778 -1.635 1.00 76.06 124 GLY A C 1
ATOM 892 O O . GLY A 1 124 ? 21.006 -10.319 -2.669 1.00 76.06 124 GLY A O 1
ATOM 893 N N . VAL A 1 125 ? 21.079 -11.827 -1.016 1.00 80.50 125 VAL A N 1
ATOM 894 C CA . VAL A 1 125 ? 22.280 -12.518 -1.525 1.00 80.50 125 VAL A CA 1
ATOM 895 C C . VAL A 1 125 ? 21.971 -13.319 -2.796 1.00 80.50 125 VAL A C 1
ATOM 897 O O . VAL A 1 125 ? 22.752 -13.302 -3.747 1.00 80.50 125 VAL A O 1
ATOM 900 N N . ALA A 1 126 ? 20.810 -13.975 -2.860 1.00 79.38 126 ALA A N 1
ATOM 901 C CA . ALA A 1 126 ? 20.397 -14.756 -4.025 1.00 79.38 126 ALA A CA 1
ATOM 902 C C . ALA A 1 126 ? 20.090 -13.892 -5.268 1.00 79.38 126 ALA A C 1
ATOM 904 O O . ALA A 1 126 ? 20.112 -14.397 -6.392 1.00 79.38 126 ALA A O 1
ATOM 905 N N . TRP A 1 127 ? 19.847 -12.586 -5.106 1.00 74.94 127 TRP A N 1
ATOM 906 C CA . TRP A 1 127 ? 19.463 -11.687 -6.204 1.00 74.94 127 TRP A CA 1
ATOM 907 C C . TRP A 1 127 ? 20.486 -11.589 -7.337 1.00 74.94 127 TRP A C 1
ATOM 909 O O . TRP A 1 127 ? 20.085 -11.361 -8.480 1.00 74.94 127 TRP A O 1
ATOM 919 N N . GLY A 1 128 ? 21.778 -11.781 -7.057 1.00 77.56 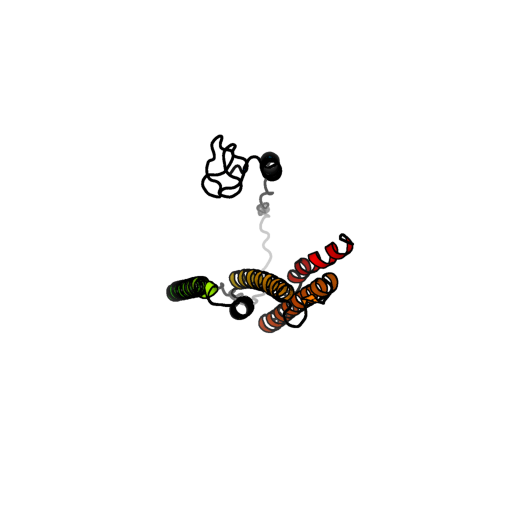128 GLY A N 1
ATOM 920 C CA . GLY A 1 128 ? 22.828 -11.741 -8.080 1.00 77.56 128 GLY A CA 1
ATOM 921 C C . GLY A 1 128 ? 22.732 -12.881 -9.101 1.00 77.56 128 GLY A C 1
ATOM 922 O O . GLY A 1 128 ? 23.042 -12.675 -10.270 1.00 77.56 128 GLY A O 1
ATOM 923 N N . ALA A 1 129 ? 22.246 -14.054 -8.683 1.00 83.19 129 ALA A N 1
ATOM 924 C CA . ALA A 1 129 ? 22.137 -15.245 -9.533 1.00 83.19 129 ALA A CA 1
ATOM 925 C C . ALA A 1 129 ? 20.769 -15.379 -10.226 1.00 83.19 129 ALA A C 1
ATOM 927 O O . ALA A 1 129 ? 20.613 -16.157 -11.166 1.00 83.19 129 ALA A O 1
ATOM 928 N N . ILE A 1 130 ? 19.764 -14.636 -9.760 1.00 84.19 130 ILE A N 1
ATOM 929 C CA . ILE A 1 130 ? 18.387 -14.747 -10.236 1.00 84.19 130 ILE A CA 1
ATOM 930 C C . ILE A 1 130 ? 18.146 -13.707 -11.337 1.00 84.19 130 ILE A C 1
ATOM 932 O O . ILE A 1 130 ? 18.282 -12.503 -11.111 1.00 84.19 130 ILE A O 1
ATOM 936 N N . GLY A 1 131 ? 17.758 -14.174 -12.529 1.00 86.75 131 GLY A N 1
ATOM 937 C CA . GLY A 1 131 ? 17.345 -13.308 -13.638 1.00 86.75 131 GLY A CA 1
ATOM 938 C C . GLY A 1 131 ? 16.140 -12.430 -13.275 1.00 86.75 131 GLY A C 1
ATOM 939 O O . GLY A 1 131 ? 15.417 -12.709 -12.319 1.00 86.75 131 GLY A O 1
ATOM 940 N N . ALA A 1 132 ? 15.890 -11.371 -14.048 1.00 83.62 132 ALA A N 1
ATOM 941 C CA . ALA A 1 132 ? 14.823 -10.403 -13.759 1.00 83.62 132 ALA A CA 1
ATOM 942 C C . ALA A 1 132 ? 13.448 -11.066 -13.526 1.00 83.62 132 ALA A C 1
ATOM 944 O O . ALA A 1 132 ? 12.730 -10.713 -12.591 1.00 83.62 132 ALA A O 1
ATOM 945 N N . THR A 1 133 ? 13.142 -12.105 -14.305 1.00 81.31 133 THR A N 1
ATOM 946 C CA . THR A 1 133 ? 11.933 -12.929 -14.187 1.00 81.31 133 THR A CA 1
ATOM 947 C C . THR A 1 133 ? 11.802 -13.593 -12.814 1.00 81.31 133 THR A C 1
ATOM 949 O O . THR A 1 133 ? 10.732 -13.574 -12.210 1.00 81.31 133 THR A O 1
ATOM 952 N N . GLY A 1 134 ? 12.893 -14.160 -12.290 1.00 81.69 134 GLY A N 1
ATOM 953 C CA . GLY A 1 134 ? 12.878 -14.830 -10.993 1.00 81.69 134 GLY A CA 1
ATOM 954 C C . GLY A 1 134 ? 12.748 -13.845 -9.832 1.00 81.69 134 GLY A C 1
ATOM 955 O O . GLY A 1 134 ? 12.077 -14.152 -8.852 1.00 81.69 134 GLY A O 1
ATOM 956 N N . ARG A 1 135 ? 13.304 -12.631 -9.959 1.00 83.56 135 ARG A N 1
ATOM 957 C CA . ARG A 1 135 ? 13.129 -11.567 -8.955 1.00 83.56 135 ARG A CA 1
ATOM 958 C C . ARG A 1 135 ? 11.667 -11.131 -8.864 1.00 83.56 135 ARG A C 1
ATOM 960 O O . ARG A 1 135 ? 11.142 -11.011 -7.763 1.00 83.56 135 ARG A O 1
ATOM 967 N N . ALA A 1 136 ? 10.998 -10.971 -10.006 1.00 84.56 136 ALA A N 1
ATOM 968 C CA . ALA A 1 136 ? 9.571 -10.660 -10.047 1.00 84.56 136 ALA A CA 1
ATOM 969 C C . ALA A 1 136 ? 8.716 -11.787 -9.440 1.00 84.56 136 ALA A C 1
ATOM 971 O O . ALA A 1 136 ? 7.830 -11.519 -8.635 1.00 84.56 136 ALA A O 1
ATOM 972 N N . ALA A 1 137 ? 9.018 -13.051 -9.759 1.00 84.00 137 ALA A N 1
ATOM 973 C CA . ALA A 1 137 ? 8.319 -14.197 -9.172 1.00 84.00 137 ALA A CA 1
ATOM 974 C C . ALA A 1 137 ? 8.478 -14.252 -7.644 1.00 84.00 137 ALA A C 1
ATOM 976 O O . ALA A 1 137 ? 7.518 -14.504 -6.921 1.00 84.00 137 ALA A O 1
ATOM 977 N N . VAL A 1 138 ? 9.683 -13.973 -7.144 1.00 84.19 138 VAL A N 1
ATOM 978 C CA . VAL A 1 138 ? 9.961 -13.876 -5.710 1.00 84.19 138 VAL A CA 1
ATOM 979 C C . VAL A 1 138 ? 9.141 -12.769 -5.052 1.00 84.19 138 VAL A C 1
ATOM 981 O O . VAL A 1 138 ? 8.529 -13.022 -4.015 1.00 84.19 138 VAL A O 1
ATOM 984 N N . LEU A 1 139 ? 9.131 -11.559 -5.621 1.00 85.44 139 LEU A N 1
ATOM 985 C CA . LEU A 1 139 ? 8.372 -10.440 -5.057 1.00 85.44 139 LEU A CA 1
ATOM 986 C C . LEU A 1 139 ? 6.880 -10.779 -4.995 1.00 85.44 139 LEU A C 1
ATOM 988 O O . LEU A 1 139 ? 6.276 -10.646 -3.935 1.00 85.44 139 LEU A O 1
ATOM 992 N N . LEU A 1 140 ? 6.342 -11.383 -6.057 1.00 85.50 140 LEU A N 1
ATOM 993 C CA . LEU A 1 140 ? 4.958 -11.851 -6.103 1.00 85.50 140 LEU A CA 1
ATOM 994 C C . LEU A 1 140 ? 4.652 -12.888 -5.007 1.00 85.50 140 LEU A C 1
ATOM 996 O O . LEU A 1 140 ? 3.608 -12.813 -4.355 1.00 85.50 140 LEU A O 1
ATOM 1000 N N . VAL A 1 141 ? 5.562 -13.837 -4.752 1.00 86.75 141 VAL A N 1
ATOM 1001 C CA . VAL A 1 141 ? 5.422 -14.805 -3.647 1.00 86.75 141 VAL A CA 1
ATOM 1002 C C . VAL A 1 141 ? 5.421 -14.095 -2.292 1.00 86.75 141 VAL A C 1
ATOM 1004 O O . VAL A 1 141 ? 4.581 -14.400 -1.445 1.00 86.75 141 VAL A O 1
ATOM 1007 N N . VAL A 1 142 ? 6.322 -13.133 -2.080 1.00 87.19 142 VAL A N 1
ATOM 1008 C CA . VAL A 1 142 ? 6.370 -12.342 -0.840 1.00 87.19 142 VAL A CA 1
ATOM 1009 C C . VAL A 1 142 ? 5.063 -11.571 -0.648 1.00 87.19 142 VAL A C 1
ATOM 1011 O O . VAL A 1 142 ? 4.474 -11.638 0.431 1.00 87.19 142 VAL A O 1
ATOM 1014 N N . THR A 1 143 ? 4.555 -10.918 -1.691 1.00 88.62 143 THR A N 1
ATOM 1015 C CA . THR A 1 143 ? 3.273 -10.203 -1.677 1.00 88.62 143 THR A CA 1
ATOM 1016 C C . THR A 1 143 ? 2.120 -11.135 -1.312 1.00 88.62 143 THR A C 1
ATOM 1018 O O . THR A 1 143 ? 1.324 -10.816 -0.425 1.00 88.62 143 THR A O 1
ATOM 1021 N N . ALA A 1 144 ? 2.062 -12.332 -1.903 1.00 88.56 144 ALA A N 1
ATOM 1022 C CA . ALA A 1 144 ? 1.053 -13.336 -1.568 1.00 88.56 144 ALA A CA 1
ATOM 1023 C C . ALA A 1 144 ? 1.128 -13.776 -0.092 1.00 88.56 144 ALA A C 1
ATOM 1025 O O . ALA A 1 144 ? 0.098 -13.873 0.581 1.00 88.56 144 ALA A O 1
ATOM 1026 N N . VAL A 1 145 ? 2.337 -13.989 0.441 1.00 87.81 145 VAL A N 1
ATOM 1027 C CA . VAL A 1 145 ? 2.548 -14.340 1.856 1.00 87.81 145 VAL A CA 1
ATOM 1028 C C . VAL A 1 145 ? 2.088 -13.209 2.775 1.00 87.81 145 VAL A C 1
ATOM 1030 O O . VAL A 1 145 ? 1.357 -13.467 3.733 1.00 87.81 145 VAL A O 1
ATOM 1033 N N . VAL A 1 146 ? 2.452 -11.957 2.479 1.00 88.75 146 VAL A N 1
ATOM 1034 C CA . VAL A 1 146 ? 2.015 -10.787 3.259 1.00 88.75 146 VAL A CA 1
ATOM 1035 C C . VAL A 1 146 ? 0.490 -10.670 3.250 1.00 88.75 146 VAL A C 1
ATOM 1037 O O . VAL A 1 146 ? -0.102 -10.485 4.313 1.00 88.75 146 VAL A O 1
ATOM 1040 N N . GLY A 1 147 ? -0.158 -10.861 2.096 1.00 88.94 147 GLY A N 1
ATOM 1041 C CA . GLY A 1 147 ? -1.620 -10.862 1.982 1.00 88.94 147 GLY A CA 1
ATOM 1042 C C . GLY A 1 147 ? -2.281 -11.957 2.825 1.00 88.94 147 GLY A C 1
ATOM 1043 O O . GLY A 1 147 ? -3.261 -11.704 3.525 1.00 88.94 147 GLY A O 1
ATOM 1044 N N . LEU A 1 148 ? -1.707 -13.163 2.846 1.00 88.19 148 LEU A N 1
ATOM 1045 C CA . LEU A 1 148 ? -2.213 -14.279 3.650 1.00 88.19 148 LEU A CA 1
ATOM 1046 C C . LEU A 1 148 ? -2.037 -14.043 5.159 1.00 88.19 148 LEU A C 1
ATOM 1048 O O . LEU A 1 148 ? -2.916 -14.395 5.952 1.00 88.19 148 LEU A O 1
ATOM 1052 N N . ILE A 1 149 ? -0.932 -13.417 5.576 1.00 87.19 149 ILE A N 1
ATOM 1053 C CA . ILE A 1 149 ? -0.721 -13.004 6.971 1.00 87.19 149 ILE A CA 1
ATOM 1054 C C . ILE A 1 149 ? -1.706 -11.886 7.343 1.00 87.19 149 ILE A C 1
ATOM 1056 O O . ILE A 1 149 ? -2.317 -11.961 8.411 1.00 87.19 149 ILE A O 1
ATOM 1060 N N . ALA A 1 150 ? -1.915 -10.898 6.466 1.00 87.25 150 ALA A N 1
ATOM 1061 C CA . ALA A 1 150 ? -2.889 -9.823 6.662 1.00 87.25 150 ALA A CA 1
ATOM 1062 C C . ALA A 1 150 ? -4.304 -10.385 6.866 1.00 87.25 150 ALA A C 1
ATOM 1064 O O . ALA A 1 150 ? -4.980 -10.031 7.837 1.00 87.25 150 ALA A O 1
ATOM 1065 N N . ASP A 1 151 ? -4.720 -11.331 6.021 1.00 88.06 151 ASP A N 1
ATOM 1066 C CA . ASP A 1 151 ? -5.994 -12.043 6.132 1.00 88.06 151 ASP A CA 1
ATOM 1067 C C . ASP A 1 151 ? -6.092 -12.804 7.465 1.00 88.06 151 ASP A C 1
ATOM 1069 O O . ASP A 1 151 ? -7.017 -12.585 8.247 1.00 88.06 151 ASP A O 1
ATOM 1073 N N . ARG A 1 152 ? -5.079 -13.605 7.823 1.00 87.38 152 ARG A N 1
ATOM 1074 C CA . ARG A 1 152 ? -5.027 -14.324 9.114 1.00 87.38 152 ARG A CA 1
ATOM 1075 C C . ARG A 1 152 ? -5.111 -13.378 10.321 1.00 87.38 152 ARG A C 1
ATOM 1077 O O . ARG A 1 152 ? -5.799 -13.697 11.292 1.00 87.38 152 ARG A O 1
ATOM 1084 N N . CYS A 1 153 ? -4.433 -12.230 10.292 1.00 86.62 153 CYS A N 1
ATOM 1085 C CA . CYS A 1 153 ? -4.513 -11.200 11.335 1.00 86.62 153 CYS A CA 1
ATOM 1086 C C . CYS A 1 153 ? -5.906 -10.566 11.410 1.00 86.62 153 CYS A C 1
ATOM 1088 O O . CYS A 1 153 ? -6.405 -10.307 12.509 1.00 86.62 153 CYS A O 1
ATOM 1090 N N . THR A 1 154 ? -6.544 -10.381 10.255 1.00 84.38 154 THR A N 1
ATOM 1091 C CA . THR A 1 154 ? -7.906 -9.861 10.129 1.00 84.38 154 THR A CA 1
ATOM 1092 C C . THR A 1 154 ? -8.915 -10.818 10.770 1.00 84.38 154 THR A C 1
ATOM 1094 O O . THR A 1 154 ? -9.690 -10.399 11.630 1.00 84.38 154 THR A O 1
ATOM 1097 N N . VAL A 1 155 ? -8.834 -12.120 10.464 1.00 85.31 155 VAL A N 1
ATOM 1098 C CA . VAL A 1 155 ? -9.703 -13.155 11.062 1.00 85.31 155 VAL A CA 1
ATOM 1099 C C . VAL A 1 155 ? -9.480 -13.294 12.574 1.00 85.31 155 VAL A C 1
ATOM 1101 O O . VAL A 1 155 ? -10.418 -13.551 13.321 1.00 85.31 155 VAL A O 1
ATOM 1104 N N . ARG A 1 156 ? -8.253 -13.072 13.066 1.00 85.62 156 ARG A N 1
ATOM 1105 C CA . ARG A 1 156 ? -7.932 -13.105 14.508 1.00 85.62 156 ARG A CA 1
ATOM 1106 C C . ARG A 1 156 ? -8.345 -11.842 15.277 1.00 85.62 156 ARG A C 1
ATOM 1108 O O . ARG A 1 156 ? -8.141 -11.789 16.489 1.00 85.62 156 ARG A O 1
ATOM 1115 N N . GLY A 1 157 ? -8.895 -10.828 14.604 1.00 82.00 157 GLY A N 1
ATOM 1116 C CA . GLY A 1 157 ? -9.326 -9.573 15.226 1.00 82.00 157 GLY A CA 1
ATOM 1117 C C . GLY A 1 157 ? -8.184 -8.625 15.617 1.00 82.00 157 GLY A C 1
ATOM 1118 O O . GLY A 1 157 ? -8.403 -7.689 16.386 1.00 82.00 157 GLY A O 1
ATOM 1119 N N . LEU A 1 158 ? -6.969 -8.827 15.093 1.00 83.00 158 LEU A N 1
ATOM 1120 C CA . LEU A 1 158 ? -5.800 -7.978 15.359 1.00 83.00 158 LEU A CA 1
ATOM 1121 C C . LEU A 1 158 ? -5.822 -6.729 14.464 1.00 83.00 158 LEU A C 1
ATOM 1123 O O . LEU A 1 158 ? -4.994 -6.581 13.569 1.00 83.00 158 LEU A O 1
ATOM 1127 N N . ARG A 1 159 ? -6.792 -5.834 14.688 1.00 79.06 159 ARG A N 1
ATOM 1128 C CA . ARG A 1 159 ? -7.099 -4.711 13.778 1.00 79.06 159 ARG A CA 1
ATOM 1129 C C . ARG A 1 159 ? -5.894 -3.833 13.436 1.00 79.06 159 ARG A C 1
ATOM 1131 O O . ARG A 1 159 ? -5.663 -3.578 12.261 1.00 79.06 159 ARG A O 1
ATOM 1138 N N . ALA A 1 160 ? -5.111 -3.411 14.431 1.00 75.31 160 ALA A N 1
ATOM 1139 C CA . ALA A 1 160 ? -3.963 -2.527 14.200 1.00 75.31 160 ALA A CA 1
ATOM 1140 C C . ALA A 1 160 ? -2.918 -3.166 13.267 1.00 75.31 160 ALA A C 1
ATOM 1142 O O . ALA A 1 160 ? -2.522 -2.567 12.270 1.00 75.31 160 ALA A O 1
ATOM 1143 N N . SER A 1 161 ? -2.533 -4.417 13.540 1.00 80.50 161 SER A N 1
ATOM 1144 C CA . SER A 1 161 ? -1.594 -5.165 12.698 1.00 80.50 161 SER A CA 1
ATOM 1145 C C . SER A 1 161 ? -2.178 -5.480 11.322 1.00 80.50 161 SER A C 1
ATOM 1147 O O . SER A 1 161 ? -1.458 -5.428 10.333 1.00 80.50 161 SER A O 1
ATOM 1149 N N . ALA A 1 162 ? -3.479 -5.776 11.243 1.00 82.75 162 ALA A N 1
ATOM 1150 C CA . ALA A 1 162 ? -4.156 -6.034 9.978 1.00 82.75 162 ALA A CA 1
ATOM 1151 C C . ALA A 1 162 ? -4.121 -4.805 9.059 1.00 82.75 162 ALA A C 1
ATOM 1153 O O . ALA A 1 162 ? -3.771 -4.947 7.894 1.00 82.75 162 ALA A O 1
ATOM 1154 N N . HIS A 1 163 ? -4.407 -3.604 9.573 1.00 81.69 163 HIS A N 1
ATOM 1155 C CA . HIS A 1 163 ? -4.331 -2.377 8.774 1.00 81.69 163 HIS A CA 1
ATOM 1156 C C . HIS A 1 163 ? -2.921 -2.128 8.235 1.00 81.69 163 HIS A C 1
ATOM 1158 O O . HIS A 1 163 ? -2.772 -1.897 7.038 1.00 81.69 163 HIS A O 1
ATOM 1164 N N . ALA A 1 164 ? -1.897 -2.252 9.083 1.00 83.81 164 ALA A N 1
ATOM 1165 C CA . ALA A 1 164 ? -0.507 -2.091 8.661 1.00 83.81 164 ALA A CA 1
ATOM 1166 C C . ALA A 1 164 ? -0.100 -3.125 7.591 1.00 83.81 164 ALA A C 1
ATOM 1168 O O . ALA A 1 164 ? 0.523 -2.785 6.586 1.00 83.81 164 ALA A O 1
ATOM 1169 N N . LEU A 1 165 ? -0.497 -4.389 7.759 1.00 86.12 165 LEU A N 1
ATOM 1170 C CA . LEU A 1 165 ? -0.194 -5.440 6.786 1.00 86.12 165 LEU A CA 1
ATOM 1171 C C . LEU A 1 165 ? -0.940 -5.245 5.462 1.00 86.12 165 LEU A C 1
ATOM 1173 O O . LEU A 1 165 ? -0.347 -5.461 4.411 1.00 86.12 165 LEU A O 1
ATOM 1177 N N . TRP A 1 166 ? -2.193 -4.784 5.488 1.00 86.81 166 TRP A N 1
ATOM 1178 C CA . TRP A 1 166 ? -2.933 -4.443 4.271 1.00 86.81 166 TRP A CA 1
ATOM 1179 C C . TRP A 1 166 ? -2.316 -3.249 3.534 1.00 86.81 166 TRP A C 1
ATOM 1181 O O . TRP A 1 166 ? -2.237 -3.284 2.309 1.00 86.81 166 TRP A O 1
ATOM 1191 N N . THR A 1 167 ? -1.810 -2.231 4.245 1.00 82.81 167 THR A N 1
ATOM 1192 C CA . THR A 1 167 ? -1.086 -1.120 3.600 1.00 82.81 167 THR A CA 1
ATOM 1193 C C . THR A 1 167 ? 0.206 -1.586 2.934 1.00 82.81 167 THR A C 1
ATOM 1195 O O . THR A 1 167 ? 0.483 -1.201 1.801 1.00 82.81 167 THR A O 1
ATOM 1198 N N . VAL A 1 168 ? 0.965 -2.468 3.595 1.00 83.31 168 VAL A N 1
ATOM 1199 C CA . VAL A 1 168 ? 2.194 -3.042 3.027 1.00 83.31 168 VAL A CA 1
ATOM 1200 C C . VAL A 1 168 ? 1.871 -3.926 1.822 1.00 83.31 168 VAL A C 1
ATOM 1202 O O . VAL A 1 168 ? 2.518 -3.799 0.788 1.00 83.31 168 VAL A O 1
ATOM 1205 N N . PHE A 1 169 ? 0.844 -4.774 1.922 1.00 88.56 169 PHE A N 1
ATOM 1206 C CA . PHE A 1 169 ? 0.384 -5.625 0.825 1.00 88.56 169 PHE A CA 1
ATOM 1207 C C . PHE A 1 169 ? 0.027 -4.812 -0.422 1.00 88.56 169 PHE A C 1
ATOM 1209 O O . PHE A 1 169 ? 0.505 -5.130 -1.505 1.00 88.56 169 PHE A O 1
ATOM 1216 N N . LEU A 1 170 ? -0.770 -3.748 -0.279 1.00 85.56 170 LEU A N 1
ATOM 1217 C CA . LEU A 1 170 ? -1.156 -2.897 -1.408 1.00 85.56 170 LEU A CA 1
ATOM 1218 C C . LEU A 1 170 ? 0.053 -2.191 -2.035 1.00 85.56 170 LEU A C 1
ATOM 1220 O O . LEU A 1 170 ? 0.142 -2.109 -3.260 1.00 85.56 170 LEU A O 1
ATOM 1224 N N . GLY A 1 171 ? 1.003 -1.729 -1.218 1.00 83.75 171 GLY A N 1
ATOM 1225 C CA . GLY A 1 171 ? 2.254 -1.149 -1.708 1.00 83.75 171 GLY A CA 1
ATOM 1226 C C . GLY A 1 171 ? 3.077 -2.145 -2.529 1.00 83.75 171 GLY A C 1
ATOM 1227 O O . GLY A 1 171 ? 3.473 -1.836 -3.650 1.00 83.75 171 GLY A O 1
ATOM 1228 N N . LEU A 1 172 ? 3.274 -3.362 -2.012 1.00 85.44 172 LEU A N 1
ATOM 1229 C CA . LEU A 1 172 ? 4.000 -4.422 -2.718 1.00 85.44 172 LEU A CA 1
ATOM 1230 C C . LEU A 1 172 ? 3.295 -4.842 -4.010 1.00 85.44 172 LEU A C 1
ATOM 1232 O O . LEU A 1 172 ? 3.927 -4.905 -5.058 1.00 85.44 172 LEU A O 1
ATOM 1236 N N . LEU A 1 173 ? 1.975 -5.024 -3.959 1.00 89.00 173 LEU A N 1
ATOM 1237 C CA . LEU A 1 173 ? 1.161 -5.364 -5.122 1.00 89.00 173 LEU A CA 1
ATOM 1238 C C . LEU A 1 173 ? 1.273 -4.291 -6.223 1.00 89.00 173 LEU A C 1
ATOM 1240 O O . LEU A 1 173 ? 1.310 -4.623 -7.406 1.00 89.00 173 LEU A O 1
ATOM 1244 N N . THR A 1 174 ? 1.374 -3.011 -5.836 1.00 87.62 174 THR A N 1
ATOM 1245 C CA . THR A 1 174 ? 1.595 -1.897 -6.775 1.00 87.62 174 THR A CA 1
ATOM 1246 C C . THR A 1 174 ? 2.939 -2.048 -7.477 1.00 87.62 174 THR A C 1
ATOM 1248 O O . THR A 1 174 ? 3.016 -1.968 -8.701 1.00 87.62 174 THR A O 1
ATOM 1251 N N . ILE A 1 175 ? 4.002 -2.289 -6.705 1.00 86.94 175 ILE A N 1
ATOM 1252 C CA . ILE A 1 175 ? 5.353 -2.484 -7.239 1.00 86.94 175 ILE A CA 1
ATOM 1253 C C . ILE A 1 175 ? 5.376 -3.687 -8.188 1.00 86.94 175 ILE A C 1
ATOM 1255 O O . ILE A 1 175 ? 5.877 -3.562 -9.304 1.00 86.94 175 ILE A O 1
ATOM 1259 N N . ASP A 1 176 ? 4.777 -4.812 -7.793 1.00 89.06 176 ASP A N 1
ATOM 1260 C CA . ASP A 1 176 ? 4.712 -6.034 -8.600 1.00 89.06 176 ASP A CA 1
ATOM 1261 C C . ASP A 1 176 ? 4.022 -5.803 -9.946 1.00 89.06 176 ASP A C 1
ATOM 1263 O O . ASP A 1 176 ? 4.500 -6.280 -10.977 1.00 89.06 176 ASP A O 1
ATOM 1267 N N . TRP A 1 177 ? 2.931 -5.032 -9.963 1.00 89.88 177 TRP A N 1
ATOM 1268 C CA . TRP A 1 177 ? 2.227 -4.676 -11.194 1.00 89.88 177 TRP A CA 1
ATOM 1269 C C . TRP A 1 177 ? 3.119 -3.887 -12.162 1.00 89.88 177 TRP A C 1
ATOM 1271 O O . TRP A 1 177 ? 3.233 -4.240 -13.341 1.00 89.88 177 TRP A O 1
ATOM 1281 N N . PHE A 1 178 ? 3.791 -2.838 -11.674 1.00 87.44 178 PHE A N 1
ATOM 1282 C CA . PHE A 1 178 ? 4.650 -1.999 -12.515 1.00 87.44 178 PHE A CA 1
ATOM 1283 C C . PHE A 1 178 ? 5.920 -2.722 -12.966 1.00 87.44 178 PHE A C 1
ATOM 1285 O O . PHE A 1 178 ? 6.313 -2.582 -14.124 1.00 87.44 178 PHE A O 1
ATOM 1292 N N . VAL A 1 179 ? 6.529 -3.534 -12.098 1.00 87.69 179 VAL A N 1
ATOM 1293 C CA . VAL A 1 179 ? 7.666 -4.394 -12.461 1.00 87.69 179 VAL A CA 1
ATOM 1294 C C . VAL A 1 179 ? 7.237 -5.415 -13.511 1.00 87.69 179 VAL A C 1
ATOM 1296 O O . VAL A 1 179 ? 7.924 -5.581 -14.516 1.00 87.69 179 VAL A O 1
ATOM 1299 N N . GLY A 1 180 ? 6.080 -6.055 -13.327 1.00 88.06 180 GLY A N 1
ATOM 1300 C CA . GLY A 1 180 ? 5.523 -7.013 -14.278 1.00 88.06 180 GLY A CA 1
ATOM 1301 C C . GLY A 1 180 ? 5.341 -6.412 -15.671 1.00 88.06 180 GLY A C 1
ATOM 1302 O O . GLY A 1 180 ? 5.779 -6.988 -16.669 1.00 88.06 180 GLY A O 1
ATOM 1303 N N . ARG A 1 181 ? 4.767 -5.206 -15.725 1.00 89.56 181 ARG A N 1
ATOM 1304 C CA . ARG A 1 181 ? 4.598 -4.434 -16.959 1.00 89.56 181 ARG A CA 1
ATOM 1305 C C . ARG A 1 181 ? 5.933 -4.036 -17.589 1.00 89.56 181 ARG A C 1
ATOM 1307 O O . ARG A 1 181 ? 6.093 -4.204 -18.792 1.00 89.56 181 ARG A O 1
ATOM 1314 N N . ALA A 1 182 ? 6.880 -3.522 -16.803 1.00 86.75 182 ALA A N 1
ATOM 1315 C CA . ALA A 1 182 ? 8.193 -3.104 -17.301 1.00 86.75 182 ALA A CA 1
ATOM 1316 C C . ALA A 1 182 ? 9.006 -4.277 -17.874 1.00 86.75 182 ALA A C 1
ATOM 1318 O O . ALA A 1 182 ? 9.795 -4.092 -18.795 1.00 86.75 182 ALA A O 1
ATOM 1319 N N . LEU A 1 183 ? 8.788 -5.486 -17.351 1.00 89.12 183 LEU A N 1
ATOM 1320 C CA . LEU A 1 183 ? 9.394 -6.719 -17.851 1.00 89.12 183 LEU A CA 1
ATOM 1321 C C . LEU A 1 183 ? 8.627 -7.348 -19.027 1.00 89.12 183 LEU A C 1
ATOM 1323 O O . LEU A 1 183 ? 9.043 -8.396 -19.516 1.00 89.12 183 LEU A O 1
ATOM 1327 N N . GLY A 1 184 ? 7.513 -6.750 -19.467 1.00 88.62 184 GLY A N 1
ATOM 1328 C CA . GLY A 1 184 ? 6.696 -7.269 -20.566 1.00 88.62 184 GLY A CA 1
ATOM 1329 C C . GLY A 1 184 ? 6.073 -8.635 -20.280 1.00 88.62 184 GLY A C 1
ATOM 1330 O O . GLY A 1 184 ? 5.762 -9.387 -21.206 1.00 88.62 184 GLY A O 1
ATOM 1331 N N . PHE A 1 185 ? 5.886 -8.991 -19.003 1.00 84.25 185 PHE A N 1
ATOM 1332 C CA . PHE A 1 185 ? 5.241 -10.254 -18.656 1.00 84.25 185 PHE A CA 1
ATOM 1333 C C . PHE A 1 185 ? 3.866 -10.334 -19.317 1.00 84.25 185 PHE A C 1
ATOM 1335 O O . PHE A 1 185 ? 3.096 -9.383 -19.249 1.00 84.25 185 PHE A O 1
ATOM 1342 N N . ALA A 1 186 ? 3.571 -11.458 -19.974 1.00 83.12 186 ALA A N 1
ATOM 1343 C CA . ALA A 1 186 ? 2.302 -11.705 -20.664 1.00 83.12 186 ALA A CA 1
ATOM 1344 C C . ALA A 1 186 ? 1.890 -10.622 -21.692 1.00 83.12 186 ALA A C 1
ATOM 1346 O O . ALA A 1 186 ? 0.702 -10.442 -21.951 1.00 83.12 186 ALA A O 1
ATOM 1347 N N . GLY A 1 187 ? 2.856 -9.900 -22.279 1.00 85.31 187 GLY A N 1
ATOM 1348 C CA . GLY A 1 187 ? 2.587 -8.858 -23.277 1.00 85.31 187 GLY A CA 1
ATOM 1349 C C . GLY A 1 187 ? 1.995 -7.570 -22.696 1.00 85.31 187 GLY A C 1
ATOM 1350 O O . GLY A 1 187 ? 1.418 -6.770 -23.436 1.00 85.31 187 GLY A O 1
ATOM 1351 N N . LEU A 1 188 ? 2.105 -7.353 -21.376 1.00 84.62 188 LEU A N 1
ATOM 1352 C CA . LEU A 1 188 ? 1.618 -6.134 -20.718 1.00 84.62 188 LEU A CA 1
ATOM 1353 C C . LEU A 1 188 ? 2.362 -4.859 -21.152 1.00 84.62 188 LEU A C 1
ATOM 1355 O O . LEU A 1 188 ? 1.849 -3.761 -20.923 1.00 84.62 188 LEU A O 1
ATOM 1359 N N . ASP A 1 189 ? 3.536 -4.981 -21.767 1.00 88.88 189 ASP A N 1
ATOM 1360 C CA . ASP A 1 189 ? 4.296 -3.877 -22.364 1.00 88.88 189 ASP A CA 1
ATOM 1361 C C . ASP A 1 189 ? 3.550 -3.236 -23.544 1.00 88.88 189 ASP A C 1
ATOM 1363 O O . ASP A 1 189 ? 3.567 -2.015 -23.693 1.00 88.88 189 ASP A O 1
ATOM 1367 N N . SER A 1 190 ? 2.825 -4.043 -24.324 1.00 91.94 190 SER A N 1
ATOM 1368 C CA . SER A 1 190 ? 2.031 -3.579 -25.470 1.00 91.94 190 SER A CA 1
ATOM 1369 C C . SER A 1 190 ? 0.759 -2.816 -25.074 1.00 91.94 190 SER A C 1
ATOM 1371 O O . SER A 1 190 ? 0.196 -2.059 -25.868 1.00 91.94 190 SER A O 1
ATOM 1373 N N . VAL A 1 191 ? 0.291 -2.987 -23.835 1.00 90.69 191 VAL A N 1
ATOM 1374 C CA . VAL A 1 191 ? -0.933 -2.349 -23.341 1.00 90.69 191 VAL A CA 1
ATOM 1375 C C . VAL A 1 191 ? -0.663 -0.864 -23.100 1.00 90.69 191 VAL A C 1
ATOM 1377 O O . VAL A 1 191 ? 0.333 -0.505 -22.474 1.00 90.69 191 VAL A O 1
ATOM 1380 N N . ARG A 1 192 ? -1.558 0.028 -23.534 1.00 91.56 192 ARG A N 1
ATOM 1381 C CA . ARG A 1 192 ? -1.451 1.470 -23.242 1.00 91.56 192 ARG A CA 1
ATOM 1382 C C . ARG A 1 192 ? -1.404 1.730 -21.732 1.00 91.56 192 ARG A C 1
ATOM 1384 O O . ARG A 1 192 ? -2.105 1.065 -20.971 1.00 91.56 192 ARG A O 1
ATOM 1391 N N . LEU A 1 193 ? -0.603 2.710 -21.307 1.00 87.69 193 LEU A N 1
ATOM 1392 C CA . LEU A 1 193 ? -0.421 3.032 -19.886 1.00 87.69 193 LEU A CA 1
ATOM 1393 C C . LEU A 1 193 ? -1.760 3.348 -19.200 1.00 87.69 193 LEU A C 1
ATOM 1395 O O . LEU A 1 193 ? -2.016 2.832 -18.118 1.00 87.69 193 LEU A O 1
ATOM 1399 N N . ASP A 1 194 ? -2.641 4.085 -19.879 1.00 87.25 194 ASP A N 1
ATOM 1400 C CA . ASP A 1 194 ? -3.981 4.448 -19.398 1.00 87.25 194 ASP A CA 1
ATOM 1401 C C . ASP A 1 194 ? -4.804 3.205 -19.027 1.00 87.25 194 ASP A C 1
ATOM 1403 O O . ASP A 1 194 ? -5.358 3.100 -17.933 1.00 87.25 194 ASP A O 1
ATOM 1407 N N . VAL A 1 195 ? -4.819 2.208 -19.918 1.00 86.56 195 VAL A N 1
ATOM 1408 C CA . VAL A 1 195 ? -5.536 0.943 -19.709 1.00 86.56 195 VAL A CA 1
ATOM 1409 C C . VAL A 1 195 ? -4.901 0.156 -18.566 1.00 86.56 195 VAL A C 1
ATOM 1411 O O . VAL A 1 195 ? -5.615 -0.397 -17.734 1.00 86.56 195 VAL A O 1
ATOM 1414 N N . ALA A 1 196 ? -3.570 0.138 -18.473 1.00 86.25 196 ALA A N 1
ATOM 1415 C CA . ALA A 1 196 ? -2.871 -0.548 -17.392 1.00 86.25 196 ALA A CA 1
ATOM 1416 C C . ALA A 1 196 ? -3.175 0.063 -16.016 1.00 86.25 196 ALA A C 1
ATOM 1418 O O . ALA A 1 196 ? -3.357 -0.678 -15.052 1.00 86.25 196 ALA A O 1
ATOM 1419 N N . VAL A 1 197 ? -3.276 1.392 -15.920 1.00 86.06 197 VAL A N 1
ATOM 1420 C CA . VAL A 1 197 ? -3.670 2.088 -14.684 1.00 86.06 197 VAL A CA 1
ATOM 1421 C C . VAL A 1 197 ? -5.128 1.790 -14.326 1.00 86.06 197 VAL A C 1
ATOM 1423 O O . VAL A 1 197 ? -5.431 1.568 -13.152 1.00 86.06 197 VAL A O 1
ATOM 1426 N N . VAL A 1 198 ? -6.030 1.712 -15.311 1.00 86.19 198 VAL A N 1
ATOM 1427 C CA . VAL A 1 198 ? -7.432 1.321 -15.080 1.00 86.19 198 VAL A CA 1
ATOM 1428 C C . VAL A 1 198 ? -7.526 -0.117 -14.569 1.00 86.19 198 VAL A C 1
ATOM 1430 O O . VAL A 1 198 ? -8.171 -0.354 -13.550 1.00 86.19 198 VAL A O 1
ATOM 1433 N N . VAL A 1 199 ? -6.847 -1.070 -15.215 1.00 87.69 199 VAL A N 1
ATOM 1434 C CA . VAL A 1 199 ? -6.834 -2.480 -14.784 1.00 87.69 199 VAL A CA 1
ATOM 1435 C C . VAL A 1 199 ? -6.253 -2.611 -13.377 1.00 87.69 199 VAL A C 1
ATOM 1437 O O . VAL A 1 199 ? -6.842 -3.290 -12.536 1.00 87.69 199 VAL A O 1
ATOM 1440 N N . TRP A 1 200 ? -5.156 -1.908 -13.089 1.00 87.69 200 TRP A N 1
ATOM 1441 C CA . TRP A 1 200 ? -4.581 -1.827 -11.747 1.00 87.69 200 TRP A CA 1
ATOM 1442 C C . TRP A 1 200 ? -5.583 -1.304 -10.708 1.00 87.69 200 TRP A C 1
ATOM 1444 O O . TRP A 1 200 ? -5.787 -1.922 -9.664 1.00 87.69 200 TRP A O 1
ATOM 1454 N N . SER A 1 201 ? -6.258 -0.196 -11.012 1.00 84.12 201 SER A N 1
ATOM 1455 C CA . SER A 1 201 ? -7.250 0.411 -10.117 1.00 84.12 201 SER A CA 1
ATOM 1456 C C . SER A 1 201 ? -8.417 -0.540 -9.845 1.00 84.12 201 SER A C 1
ATOM 1458 O O . SER A 1 201 ? -8.855 -0.674 -8.703 1.00 84.12 201 SER A O 1
ATOM 1460 N N . VAL A 1 202 ? -8.888 -1.252 -10.875 1.00 85.38 202 VAL A N 1
ATOM 1461 C CA . VAL A 1 202 ? -9.924 -2.283 -10.742 1.00 85.38 202 VAL A CA 1
ATOM 1462 C C . VAL A 1 202 ? -9.432 -3.439 -9.869 1.00 85.38 202 VAL A C 1
ATOM 1464 O O . VAL A 1 202 ? -10.169 -3.880 -8.991 1.00 85.38 202 VAL A O 1
ATOM 1467 N N . LEU A 1 203 ? -8.191 -3.902 -10.045 1.00 86.94 203 LEU A N 1
ATOM 1468 C CA . LEU A 1 203 ? -7.606 -4.972 -9.232 1.00 86.94 203 LEU A CA 1
ATOM 1469 C C . LEU A 1 203 ? -7.567 -4.593 -7.743 1.00 86.94 203 LEU A C 1
ATOM 1471 O O . LEU A 1 203 ? -8.008 -5.381 -6.902 1.00 86.94 203 LEU A O 1
ATOM 1475 N N . VAL A 1 204 ? -7.087 -3.385 -7.423 1.00 84.31 204 VAL A N 1
ATOM 1476 C CA . VAL A 1 204 ? -7.051 -2.838 -6.053 1.00 84.31 204 VAL A CA 1
ATOM 1477 C C . VAL A 1 204 ? -8.458 -2.719 -5.475 1.00 84.31 204 VAL A C 1
ATOM 1479 O O . VAL A 1 204 ? -8.696 -3.104 -4.330 1.00 84.31 204 VAL A O 1
ATOM 1482 N N . LEU A 1 205 ? -9.412 -2.229 -6.270 1.00 84.25 205 LEU A N 1
ATOM 1483 C CA . LEU A 1 205 ? -10.805 -2.109 -5.850 1.00 84.25 205 LEU A CA 1
ATOM 1484 C C . LEU A 1 205 ? -11.410 -3.482 -5.535 1.00 84.25 205 LEU A C 1
ATOM 1486 O O . LEU A 1 205 ? -12.007 -3.660 -4.476 1.00 84.25 205 LEU A O 1
ATOM 1490 N N . VAL A 1 206 ? -11.223 -4.470 -6.414 1.00 86.06 206 VAL A N 1
ATOM 1491 C CA . VAL A 1 206 ? -11.729 -5.838 -6.227 1.00 86.06 206 VAL A CA 1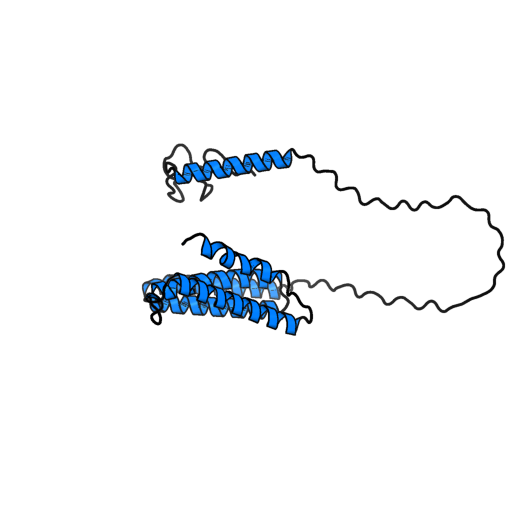
ATOM 1492 C C . VAL A 1 206 ? -11.114 -6.485 -4.989 1.00 86.06 206 VAL A C 1
ATOM 1494 O O . VAL A 1 206 ? -11.841 -7.090 -4.200 1.00 86.06 206 VAL A O 1
ATOM 1497 N N . THR A 1 207 ? -9.805 -6.330 -4.767 1.00 82.81 207 THR A N 1
ATOM 1498 C CA . THR A 1 207 ? -9.152 -6.848 -3.552 1.00 82.81 207 THR A CA 1
ATOM 1499 C C . THR A 1 207 ? -9.688 -6.166 -2.297 1.00 82.81 207 THR A C 1
ATOM 1501 O O . THR A 1 207 ? -10.052 -6.856 -1.346 1.00 82.81 207 THR A O 1
ATOM 1504 N N . ALA A 1 208 ? -9.827 -4.839 -2.295 1.00 81.19 208 ALA A N 1
ATOM 1505 C CA . ALA A 1 208 ? -10.406 -4.105 -1.171 1.00 81.19 208 ALA A CA 1
ATOM 1506 C C . ALA A 1 208 ? -11.853 -4.540 -0.869 1.00 81.19 208 ALA A C 1
ATOM 1508 O O . ALA A 1 208 ? -12.202 -4.765 0.293 1.00 81.19 208 ALA A O 1
ATOM 1509 N N . VAL A 1 209 ? -12.683 -4.719 -1.904 1.00 83.25 209 VAL A N 1
ATOM 1510 C CA . VAL A 1 209 ? -14.066 -5.204 -1.771 1.00 83.25 209 VAL A CA 1
ATOM 1511 C C . VAL A 1 209 ? -14.095 -6.636 -1.240 1.00 83.25 209 VAL A C 1
ATOM 1513 O O . VAL A 1 209 ? -14.834 -6.906 -0.297 1.00 83.25 209 VAL A O 1
ATOM 1516 N N . ALA A 1 210 ? -13.271 -7.545 -1.766 1.00 84.62 210 ALA A N 1
ATOM 1517 C CA . ALA A 1 210 ? -13.208 -8.930 -1.299 1.00 84.62 210 ALA A CA 1
ATOM 1518 C C . ALA A 1 210 ? -12.844 -9.015 0.195 1.00 84.62 210 ALA A C 1
ATOM 1520 O O . ALA A 1 210 ? -13.473 -9.755 0.954 1.00 84.62 210 ALA A O 1
ATOM 1521 N N . VAL A 1 211 ? -11.883 -8.203 0.643 1.00 80.38 211 VAL A N 1
ATOM 1522 C CA . VAL A 1 211 ? -11.493 -8.100 2.058 1.00 80.38 211 VAL A CA 1
ATOM 1523 C C . VAL A 1 211 ? -12.617 -7.495 2.901 1.00 80.38 211 VAL A C 1
ATOM 1525 O O . VAL A 1 211 ? -12.906 -7.983 3.997 1.00 80.38 211 VAL A O 1
ATOM 1528 N N . GLY A 1 212 ? -13.294 -6.465 2.390 1.00 79.75 212 GLY A N 1
ATOM 1529 C CA . GLY A 1 212 ? -14.455 -5.847 3.032 1.00 79.75 212 GLY A CA 1
ATOM 1530 C C . GLY A 1 212 ? -15.616 -6.827 3.224 1.00 79.75 212 GLY A C 1
ATOM 1531 O O . GLY A 1 212 ? -16.150 -6.954 4.323 1.00 79.75 212 GLY A O 1
ATOM 1532 N N . LEU A 1 213 ? -15.967 -7.590 2.190 1.00 84.62 213 LEU A N 1
ATOM 1533 C CA . LEU A 1 213 ? -17.019 -8.607 2.263 1.00 84.62 213 LEU A CA 1
ATOM 1534 C C . LEU A 1 213 ? -16.646 -9.721 3.247 1.00 84.62 213 LEU A C 1
ATOM 1536 O O . LEU A 1 213 ? -17.458 -10.114 4.084 1.00 84.62 213 LEU A O 1
ATOM 1540 N N . ARG A 1 214 ? -15.393 -10.186 3.216 1.00 81.81 214 ARG A N 1
ATOM 1541 C CA . ARG A 1 214 ? -14.912 -11.238 4.120 1.00 81.81 214 ARG A CA 1
ATOM 1542 C C . ARG A 1 214 ? -14.852 -10.791 5.582 1.00 81.81 214 ARG A C 1
ATOM 1544 O O . ARG A 1 214 ? -15.100 -11.581 6.488 1.00 81.81 214 ARG A O 1
ATOM 1551 N N . THR A 1 215 ? -14.537 -9.525 5.837 1.00 77.75 215 THR A N 1
ATOM 1552 C CA . THR A 1 215 ? -14.566 -8.972 7.200 1.00 77.75 215 THR A CA 1
ATOM 1553 C C . THR A 1 215 ? -15.985 -8.812 7.725 1.00 77.75 215 THR A C 1
ATOM 1555 O O . THR A 1 215 ? -16.228 -9.093 8.903 1.00 77.75 215 THR A O 1
ATOM 1558 N N . GLN A 1 216 ? -16.930 -8.420 6.867 1.00 82.69 216 GLN A N 1
ATOM 1559 C CA . GLN A 1 216 ? -18.344 -8.312 7.226 1.00 82.69 216 GLN A CA 1
ATOM 1560 C C . GLN A 1 216 ? -18.945 -9.662 7.622 1.00 82.69 216 GLN A C 1
ATOM 1562 O O . GLN A 1 216 ? -19.595 -9.737 8.665 1.00 82.69 216 GLN A O 1
ATOM 1567 N N . THR A 1 217 ? -18.679 -10.733 6.863 1.00 82.19 217 THR A N 1
ATOM 1568 C CA . THR A 1 217 ? -19.202 -12.075 7.187 1.00 82.19 217 THR A CA 1
ATOM 1569 C C . THR A 1 217 ? -18.699 -12.594 8.534 1.00 82.19 217 THR A C 1
ATOM 1571 O O . THR A 1 217 ? -19.430 -13.291 9.230 1.00 82.19 217 THR A O 1
ATOM 1574 N N . LEU A 1 218 ? -17.483 -12.218 8.941 1.00 78.38 218 LEU A N 1
ATOM 1575 C CA . LEU A 1 218 ? -16.893 -12.641 10.214 1.00 78.38 218 LEU A CA 1
ATOM 1576 C C . LEU A 1 218 ? -17.328 -11.798 11.417 1.00 78.38 218 LEU A C 1
ATOM 1578 O O . LEU A 1 218 ? -17.385 -12.313 12.530 1.00 78.38 218 LEU A O 1
ATOM 1582 N N . THR A 1 219 ? -17.587 -10.501 11.231 1.00 75.31 219 THR A N 1
ATOM 1583 C CA . THR A 1 219 ? -17.852 -9.577 12.353 1.00 75.31 219 THR A CA 1
ATOM 1584 C C . THR A 1 219 ? -19.309 -9.143 12.488 1.00 75.31 219 THR A C 1
ATOM 1586 O O . THR A 1 219 ? -19.649 -8.515 13.491 1.00 75.31 219 THR A O 1
ATOM 1589 N N . GLY A 1 220 ? -20.169 -9.452 11.511 1.00 77.31 220 GLY A N 1
ATOM 1590 C CA . GLY A 1 220 ? -21.603 -9.140 11.544 1.00 77.31 220 GLY A CA 1
ATOM 1591 C C . GLY A 1 220 ? -21.927 -7.642 11.603 1.00 77.31 220 GLY A C 1
ATOM 1592 O O . GLY A 1 220 ? -23.073 -7.267 11.839 1.00 77.31 220 GLY A O 1
ATOM 1593 N N . ARG A 1 221 ? -20.929 -6.766 11.422 1.00 69.62 221 ARG A N 1
ATOM 1594 C CA . ARG A 1 221 ? -21.079 -5.309 11.441 1.00 69.62 221 ARG A CA 1
ATOM 1595 C C . ARG A 1 221 ? -20.593 -4.730 10.115 1.00 69.62 221 AR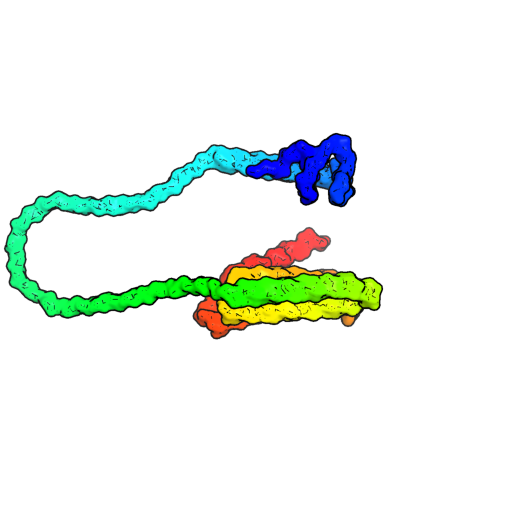G A C 1
ATOM 1597 O O . ARG A 1 221 ? -19.457 -5.012 9.730 1.00 69.62 221 ARG A O 1
ATOM 1604 N N . PRO A 1 222 ? -21.398 -3.897 9.434 1.00 62.72 222 PRO A N 1
ATOM 1605 C CA . PRO A 1 222 ? -20.973 -3.235 8.212 1.00 62.72 222 PRO A CA 1
ATOM 1606 C C . PRO A 1 222 ? -19.916 -2.175 8.551 1.00 62.72 222 PRO A C 1
ATOM 1608 O O . PRO A 1 222 ? -20.219 -1.011 8.779 1.00 62.72 222 PRO A O 1
ATOM 1611 N N . LEU A 1 223 ? -18.640 -2.568 8.555 1.00 60.28 223 LEU A N 1
ATOM 1612 C CA . LEU A 1 223 ? -17.469 -1.672 8.595 1.00 60.28 223 LEU A CA 1
ATOM 1613 C C . LEU A 1 223 ? -17.264 -0.934 7.252 1.00 60.28 223 LEU A C 1
ATOM 1615 O O . LEU A 1 223 ? -16.154 -0.580 6.872 1.00 60.28 223 LEU A O 1
ATOM 1619 N N . GLY A 1 224 ? -18.350 -0.734 6.508 1.00 55.53 224 GLY A N 1
ATOM 1620 C CA . GLY A 1 224 ? -18.350 -0.462 5.077 1.00 55.53 224 GLY A CA 1
ATOM 1621 C C . GLY A 1 224 ? -18.193 0.997 4.670 1.00 55.53 224 GLY A C 1
ATOM 1622 O O . GLY A 1 224 ? -18.500 1.286 3.527 1.00 55.53 224 GLY A O 1
ATOM 1623 N N . VAL A 1 225 ? -17.760 1.922 5.535 1.00 53.22 225 VAL A N 1
ATOM 1624 C CA . VAL A 1 225 ? -17.788 3.358 5.172 1.00 53.22 225 VAL A CA 1
ATOM 1625 C C . VAL A 1 225 ? -16.403 4.009 5.095 1.00 53.22 225 VAL A C 1
ATOM 1627 O O . VAL A 1 225 ? -16.191 4.856 4.234 1.00 53.22 225 VAL A O 1
ATOM 1630 N N . MET A 1 226 ? -15.410 3.589 5.888 1.00 54.16 226 MET A N 1
ATOM 1631 C CA . MET A 1 226 ? -14.094 4.259 5.859 1.00 54.16 226 MET A CA 1
ATOM 1632 C C . MET A 1 226 ? -13.158 3.801 4.731 1.00 54.16 226 MET A C 1
ATOM 1634 O O . MET A 1 226 ? -12.296 4.568 4.314 1.00 54.16 226 MET A O 1
ATOM 1638 N N . THR A 1 227 ? -13.330 2.597 4.182 1.00 58.38 227 THR A N 1
ATOM 1639 C CA . THR A 1 227 ? -12.436 2.066 3.135 1.00 58.38 227 THR A CA 1
ATOM 1640 C C . THR A 1 227 ? -12.742 2.610 1.737 1.00 58.38 227 THR A C 1
ATOM 1642 O O . THR A 1 227 ? -11.851 2.653 0.893 1.00 58.38 227 THR A O 1
ATOM 1645 N N . PHE A 1 228 ? -13.969 3.079 1.488 1.00 54.28 228 PHE A N 1
ATOM 1646 C CA . PHE A 1 228 ? -14.358 3.627 0.183 1.00 54.28 228 PHE A CA 1
ATOM 1647 C C . PHE A 1 228 ? -13.789 5.029 -0.077 1.00 54.28 228 PHE A C 1
ATOM 1649 O O . PHE A 1 228 ? -13.530 5.372 -1.227 1.00 54.28 228 PHE A O 1
ATOM 1656 N N . ALA A 1 229 ? -13.518 5.816 0.971 1.00 55.84 229 ALA A N 1
ATOM 1657 C CA . ALA A 1 229 ? -12.983 7.171 0.818 1.00 55.84 229 ALA A CA 1
ATOM 1658 C C . ALA A 1 229 ? -11.522 7.194 0.322 1.00 55.84 229 ALA A C 1
ATOM 1660 O O . ALA A 1 229 ? -11.138 8.101 -0.410 1.00 55.84 229 ALA A O 1
ATOM 1661 N N . ALA A 1 230 ? -10.715 6.182 0.660 1.00 56.84 230 ALA A N 1
ATOM 1662 C CA . ALA A 1 230 ? -9.316 6.111 0.227 1.00 56.84 230 ALA A CA 1
ATOM 1663 C C . ALA A 1 230 ? -9.156 5.605 -1.221 1.00 56.84 230 ALA A C 1
ATOM 1665 O O . ALA A 1 230 ? -8.209 5.984 -1.906 1.00 56.84 230 ALA A O 1
ATOM 1666 N N . GLY A 1 231 ? -10.093 4.781 -1.706 1.00 56.81 231 GLY A N 1
ATOM 1667 C CA . GLY A 1 231 ? -10.047 4.207 -3.057 1.00 56.81 231 GLY A CA 1
ATOM 1668 C C . GLY A 1 231 ? -10.479 5.158 -4.178 1.00 56.81 231 GLY A C 1
ATOM 1669 O O . GLY A 1 231 ? -10.193 4.887 -5.338 1.00 56.81 231 GLY A O 1
ATOM 1670 N N . ALA A 1 232 ? -11.146 6.272 -3.859 1.00 55.69 232 ALA A N 1
ATOM 1671 C CA . ALA A 1 232 ? -11.657 7.212 -4.863 1.00 55.69 232 ALA A CA 1
ATOM 1672 C C . ALA A 1 232 ? -10.620 8.250 -5.337 1.00 55.69 232 ALA A C 1
ATOM 1674 O O . ALA A 1 232 ? -10.808 8.877 -6.378 1.00 55.69 232 ALA A O 1
ATOM 1675 N N . VAL A 1 233 ? -9.512 8.423 -4.610 1.00 56.91 233 VAL A N 1
ATOM 1676 C CA . VAL A 1 233 ? -8.500 9.454 -4.908 1.00 56.91 233 VAL A CA 1
ATOM 1677 C C . VAL A 1 233 ? -7.808 9.264 -6.274 1.00 56.91 233 VAL A C 1
ATOM 1679 O O . VAL A 1 233 ? -7.636 10.261 -6.975 1.00 56.91 233 VAL A O 1
ATOM 1682 N N . PRO A 1 234 ? -7.470 8.042 -6.736 1.00 55.94 234 PRO A N 1
ATOM 1683 C CA . PRO A 1 234 ? -6.819 7.867 -8.037 1.00 55.94 234 PRO A CA 1
ATOM 1684 C C . PRO A 1 234 ? -7.738 8.181 -9.228 1.00 55.94 234 PRO A C 1
ATOM 1686 O O . PRO A 1 234 ? -7.271 8.658 -10.259 1.00 55.94 234 PRO A O 1
ATOM 1689 N N . LEU A 1 235 ? -9.051 7.961 -9.085 1.00 56.81 235 LEU A N 1
ATOM 1690 C CA . LEU A 1 235 ? -10.033 8.192 -10.153 1.00 56.81 235 LEU A CA 1
ATOM 1691 C C . LEU A 1 235 ? -10.264 9.684 -10.439 1.00 56.81 235 LEU A C 1
ATOM 1693 O O . LEU A 1 235 ? -10.636 10.033 -11.555 1.00 56.81 235 LEU A O 1
ATOM 1697 N N . ALA A 1 236 ? -9.998 10.566 -9.472 1.00 56.59 236 ALA A N 1
ATOM 1698 C CA . ALA A 1 236 ? -10.120 12.012 -9.657 1.00 56.59 236 ALA A CA 1
ATOM 1699 C C . ALA A 1 236 ? -8.899 12.651 -10.349 1.00 56.59 236 ALA A C 1
ATOM 1701 O O . ALA A 1 236 ? -9.024 13.733 -10.915 1.00 56.59 236 ALA A O 1
ATOM 1702 N N . ALA A 1 237 ? -7.731 11.997 -10.329 1.00 55.44 237 ALA A N 1
ATOM 1703 C CA . ALA A 1 237 ? -6.496 12.536 -10.911 1.00 55.44 237 ALA A CA 1
ATOM 1704 C C . ALA A 1 237 ? -6.305 12.186 -12.401 1.00 55.44 237 ALA A C 1
ATOM 1706 O O . ALA A 1 237 ? -5.564 12.871 -13.103 1.00 55.44 237 ALA A O 1
ATOM 1707 N N . GLY A 1 238 ? -6.989 11.147 -12.895 1.00 53.12 238 GLY A N 1
ATOM 1708 C CA . GLY A 1 238 ? -6.882 10.666 -14.278 1.00 53.12 238 GLY A CA 1
ATOM 1709 C C . GLY A 1 238 ? -7.141 11.702 -15.388 1.00 53.12 238 GLY A C 1
ATOM 1710 O O . GLY A 1 238 ? -6.373 11.717 -16.345 1.00 53.12 238 GLY A O 1
ATOM 1711 N N . PRO A 1 239 ? -8.154 12.589 -15.302 1.00 56.53 239 PRO A N 1
ATOM 1712 C CA . PRO A 1 239 ? -8.437 13.526 -16.392 1.00 56.53 239 PRO A CA 1
ATOM 1713 C C . PRO A 1 239 ? -7.518 14.759 -16.421 1.00 56.53 239 PRO A C 1
ATOM 1715 O O . PRO A 1 239 ? -7.634 15.565 -17.334 1.00 56.53 239 PRO A O 1
ATOM 1718 N N . ALA A 1 240 ? -6.625 14.943 -15.441 1.00 53.41 240 ALA A N 1
ATOM 1719 C CA . ALA A 1 240 ? -5.766 16.130 -15.359 1.00 53.41 240 ALA A CA 1
ATOM 1720 C C . ALA A 1 240 ? -4.409 15.981 -16.082 1.00 53.41 240 ALA A C 1
ATOM 1722 O O . ALA A 1 240 ? -3.617 16.920 -16.079 1.00 53.41 240 ALA A O 1
ATOM 1723 N N . LEU A 1 241 ? -4.122 14.808 -16.661 1.00 52.22 241 LEU A N 1
ATOM 1724 C CA . LEU A 1 241 ? -2.825 14.473 -17.273 1.00 52.22 241 LEU A CA 1
ATOM 1725 C C . LEU A 1 241 ? -2.899 14.186 -18.787 1.00 52.22 241 LEU A C 1
ATOM 1727 O O . LEU A 1 241 ? -1.893 13.779 -19.367 1.00 52.22 241 LEU A O 1
ATOM 1731 N N . SER A 1 242 ? -4.061 14.390 -19.418 1.00 52.03 242 SER A N 1
ATOM 1732 C CA . SER A 1 242 ? -4.263 14.344 -20.879 1.00 52.03 242 SER A CA 1
ATOM 1733 C C . SER A 1 242 ? -4.322 15.744 -21.470 1.00 52.03 242 SER A C 1
ATOM 1735 O O . SER A 1 242 ? -3.697 15.961 -22.527 1.00 52.03 242 SER A O 1
#

pLDDT: mean 79.53, std 12.9, range [52.03, 97.25]

Secondary structure (DSSP, 8-state):
--S--TTB-TTT--B--S-SB-TTT--BTTSHHHHHHHHHHHHHHHHHHHHHHS---------------------------------PPPPPPPPPP--PPPHHHHHHHHHHHHHHHHHHHHHHHHTTTS-HHHHHHHHHHHHHHHHHHHHHHHHTT-HHHHHHHHHHHHHHHHHHHHHHHHTTGGGTTSS-HHHHHHHHHHHHHHHHHHHHHHHHHHHSS---SHHHHHHTHHHHHGGG--

Radius of gyration: 29.92 Å; chains: 1; bounding box: 80×48×82 Å